Protein AF-A0A2H9N8C0-F1 (afdb_monomer)

Nearest PDB structures (foldseek):
  5gua-assembly1_A  TM=9.449E-01  e=6.757E-05  Pyrococcus horikoshii OT3
  5gu9-assembly1_A  TM=9.667E-01  e=1.792E-04  Pyrococcus horikoshii OT3
  2d5d-assembly1_A  TM=9.492E-01  e=1.792E-04  Pyrococcus horikoshii OT3
  8hwl-assembly1_E  TM=7.646E-01  e=1.692E-04  Homo sapiens
  4hnv-assembly1_B  TM=7.171E-01  e=1.199E-04  Staphylococcus aureus

Mean predicted aligned error: 7.36 Å

Sequence (213 aa):
MVREVDKAEIRRWRKRGFYSESALVKLLTKNGYNAVRVPVSNPSLNPLPDVIARKDLHVYAFEVKNARYYAYFPKQQIEKLFRFLHEFIPMEKQYKHAVLGAHLGKRWVFKEISWKDWEKKVVMPKLSKMGNISKWYKKEGDVVKKGEPLLEVTSENVPCNLKAPVSGVLKKILVEESGDTLANTVLALISKVPEKIRILKRDRGDFDLKKGS

Secondary structure (DSSP, 8-state):
------HHHHHHHHHHHHHHHHHHHHHHHHTT-EEEE---SS--SS---SEEEEETTEEEEEEEEEESSEEEEEHHHHHHHHHHHHHT--S-GGGEEEEEEEEETTEEEEEEE-HHHH-EEEEPPP-SS-EEEEEESS-TT-EE-TTSEEEEEEETTEEEEEEPSSSEEEEEESS-TT-EE-TT-EEEEEE---SEEEEETT---S--TTT--

Radius of gyration: 20.88 Å; Cα contacts (8 Å, |Δi|>4): 426; chains: 1; bounding box: 49×51×56 Å

Solvent-accessible surface area (backbone atoms only — not comparable to full-atom values): 11786 Å² total; per-residue (Å²): 137,81,79,83,75,54,68,67,57,53,50,53,51,52,54,48,45,55,48,48,49,55,51,46,33,54,52,38,40,75,47,67,27,59,48,44,70,49,87,72,93,61,96,57,95,65,44,67,39,46,30,43,34,34,44,92,83,34,38,37,28,25,45,73,44,68,34,69,52,52,42,79,44,47,37,70,63,54,47,24,23,52,47,28,52,63,76,74,41,99,66,63,70,92,37,51,43,35,32,40,37,34,39,31,70,92,44,78,35,30,41,62,57,54,67,68,43,56,50,34,76,40,56,38,62,90,55,98,56,62,33,29,28,73,38,69,74,61,53,70,72,36,80,42,49,54,69,40,75,38,32,33,35,32,39,95,89,43,76,44,73,45,49,28,92,52,48,31,28,33,64,40,75,71,56,57,68,77,34,77,42,51,54,68,38,68,39,31,30,30,20,52,65,56,73,52,49,75,47,51,50,90,53,85,48,81,50,47,70,81,77,49,132

Structure (mmCIF, N/CA/C/O backbone):
data_AF-A0A2H9N8C0-F1
#
_entry.id   AF-A0A2H9N8C0-F1
#
loop_
_atom_site.group_PDB
_atom_site.id
_atom_site.type_symbol
_atom_site.label_atom_id
_atom_site.label_alt_id
_atom_site.label_comp_id
_atom_site.label_asym_id
_atom_site.label_entity_id
_atom_site.label_seq_id
_atom_site.pdbx_PDB_ins_code
_atom_site.Cartn_x
_atom_site.Cartn_y
_atom_site.Cartn_z
_atom_site.occupancy
_atom_site.B_iso_or_equiv
_atom_site.auth_seq_id
_atom_site.auth_comp_id
_atom_site.auth_asym_id
_atom_site.auth_atom_id
_atom_site.pdbx_PDB_model_num
ATOM 1 N N . MET A 1 1 ? -15.954 -32.242 2.722 1.00 36.75 1 MET A N 1
ATOM 2 C CA . MET A 1 1 ? -16.681 -32.033 3.994 1.00 36.75 1 MET A CA 1
ATOM 3 C C . MET A 1 1 ? -16.496 -30.576 4.416 1.00 36.75 1 MET A C 1
ATOM 5 O O . MET A 1 1 ? -15.493 -30.236 5.032 1.00 36.75 1 MET A O 1
ATOM 9 N N . VAL A 1 2 ? -17.377 -29.683 3.957 1.00 37.97 2 VAL A N 1
ATOM 10 C CA . VAL A 1 2 ? -17.318 -28.244 4.274 1.00 37.97 2 VAL A CA 1
ATOM 11 C C . VAL A 1 2 ? -18.009 -28.053 5.622 1.00 37.97 2 VAL A C 1
ATOM 13 O O . VAL A 1 2 ? -19.144 -28.487 5.782 1.00 37.97 2 VAL A O 1
ATOM 16 N N . ARG A 1 3 ? -17.316 -27.475 6.610 1.00 50.12 3 ARG A N 1
ATOM 17 C CA . ARG A 1 3 ? -17.899 -27.195 7.931 1.00 50.12 3 ARG A CA 1
ATOM 18 C C . ARG A 1 3 ? -19.006 -26.153 7.763 1.00 50.12 3 ARG A C 1
ATOM 20 O O . ARG A 1 3 ? -18.718 -25.044 7.315 1.00 50.12 3 ARG A O 1
ATOM 27 N N . GLU A 1 4 ? -20.241 -26.501 8.118 1.00 54.50 4 GLU A N 1
ATOM 28 C CA . GLU A 1 4 ? -21.317 -25.525 8.301 1.00 54.50 4 GLU A CA 1
ATOM 29 C C . GLU A 1 4 ? -20.875 -24.518 9.364 1.00 54.50 4 GLU A C 1
ATOM 31 O O . GLU A 1 4 ? -20.710 -24.844 10.538 1.00 54.50 4 GLU A O 1
ATOM 36 N N . VAL A 1 5 ? -20.602 -23.289 8.934 1.00 60.12 5 VAL A N 1
ATOM 37 C CA . VAL A 1 5 ? -20.239 -22.203 9.842 1.00 60.12 5 VAL A CA 1
ATOM 38 C C . VAL A 1 5 ? -21.521 -21.726 10.527 1.00 60.12 5 VAL A C 1
ATOM 40 O O . VAL A 1 5 ? -22.442 -21.252 9.859 1.00 60.12 5 VAL A O 1
ATOM 43 N N . ASP A 1 6 ? -21.580 -21.844 11.855 1.00 78.06 6 ASP A N 1
ATOM 44 C CA . ASP A 1 6 ? -22.734 -21.463 12.675 1.00 78.06 6 ASP A CA 1
ATOM 45 C C . ASP A 1 6 ? -23.137 -19.994 12.416 1.00 78.06 6 ASP A C 1
ATOM 47 O O . ASP A 1 6 ? -22.371 -19.047 12.630 1.00 78.06 6 ASP A O 1
ATOM 51 N N . LYS A 1 7 ? -24.383 -19.782 11.970 1.00 71.69 7 LYS A N 1
ATOM 52 C CA . LYS A 1 7 ? -24.958 -18.450 11.708 1.00 71.69 7 LYS A CA 1
ATOM 53 C C . LYS A 1 7 ? -24.876 -17.533 12.939 1.00 71.69 7 LYS A C 1
ATOM 55 O O . LYS A 1 7 ? -24.733 -16.315 12.781 1.00 71.69 7 LYS A O 1
ATOM 60 N N . ALA A 1 8 ? -24.941 -18.073 14.159 1.00 69.38 8 ALA A N 1
ATOM 61 C CA . ALA A 1 8 ? -24.772 -17.308 15.393 1.00 69.38 8 ALA A CA 1
ATOM 62 C C . ALA A 1 8 ? -23.316 -16.865 15.601 1.00 69.38 8 ALA A C 1
ATOM 64 O O . ALA A 1 8 ? -23.070 -15.727 16.017 1.00 69.38 8 ALA A O 1
ATOM 65 N N . GLU A 1 9 ? -22.347 -17.712 15.256 1.00 67.50 9 GLU A N 1
ATOM 66 C CA . GLU A 1 9 ? -20.925 -17.371 15.273 1.00 67.50 9 GLU A CA 1
ATOM 67 C C . GLU A 1 9 ? -20.607 -16.248 14.275 1.00 67.50 9 GLU A C 1
ATOM 69 O O . GLU A 1 9 ? -19.960 -15.262 14.643 1.00 67.50 9 GLU A O 1
ATOM 74 N N . ILE A 1 10 ? -21.164 -16.319 13.060 1.00 62.06 10 ILE A N 1
ATOM 75 C CA . ILE A 1 10 ? -21.045 -15.266 12.037 1.00 62.06 10 ILE A CA 1
ATOM 76 C C . ILE A 1 10 ? -21.625 -13.941 12.549 1.00 62.06 10 ILE A C 1
ATOM 78 O O . ILE A 1 10 ? -20.987 -12.893 12.416 1.00 62.06 10 ILE A O 1
ATOM 82 N N . ARG A 1 11 ?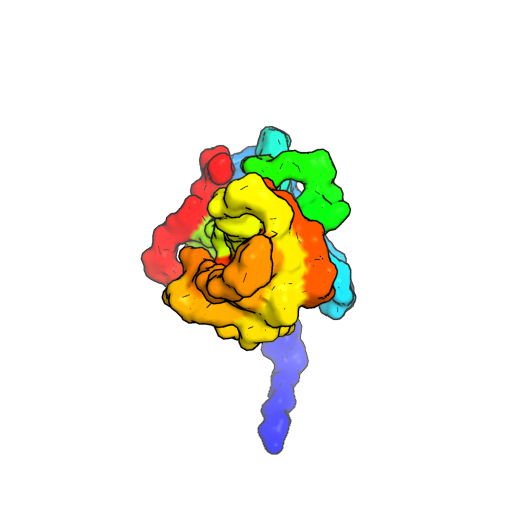 -22.807 -13.959 13.182 1.00 64.88 11 ARG A N 1
ATOM 83 C CA . ARG A 1 11 ? -23.426 -12.755 13.772 1.00 64.88 11 ARG A CA 1
ATOM 84 C C . ARG A 1 11 ? -22.566 -12.151 14.882 1.00 64.88 11 ARG A C 1
ATOM 86 O O . ARG A 1 11 ? -22.346 -10.939 14.886 1.00 64.88 11 ARG A O 1
ATOM 93 N N . ARG A 1 12 ? -22.032 -12.969 15.798 1.00 67.38 12 ARG A N 1
ATOM 94 C CA . ARG A 1 12 ? -21.114 -12.500 16.855 1.00 67.38 12 ARG A CA 1
ATOM 95 C C . ARG A 1 12 ? -19.833 -11.921 16.259 1.00 67.38 12 ARG A C 1
ATOM 97 O O . ARG A 1 12 ? -19.359 -10.890 16.730 1.00 67.38 12 ARG A O 1
ATOM 104 N N . TRP A 1 13 ? -19.278 -12.552 15.227 1.00 58.75 13 TRP A N 1
ATOM 105 C CA . TRP A 1 13 ? -18.082 -12.072 14.538 1.00 58.75 13 TRP A CA 1
ATOM 106 C C . TRP A 1 13 ? -18.315 -10.718 13.852 1.00 58.75 13 TRP A C 1
ATOM 108 O O . TRP A 1 13 ? -17.552 -9.786 14.105 1.00 58.75 13 TRP A O 1
ATOM 118 N N . ARG A 1 14 ? -19.419 -10.559 13.109 1.00 60.94 14 ARG A N 1
ATOM 119 C CA . ARG A 1 14 ? -19.816 -9.27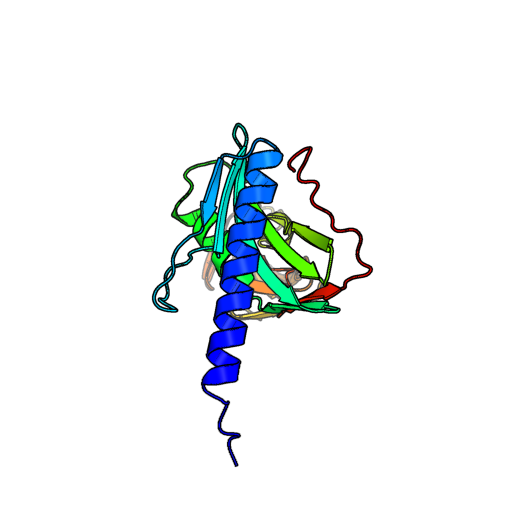8 12.494 1.00 60.94 14 ARG A CA 1
ATOM 120 C C . ARG A 1 14 ? -20.032 -8.178 13.537 1.00 60.94 14 ARG A C 1
ATOM 122 O O . ARG A 1 14 ? -19.527 -7.072 13.367 1.00 60.94 14 ARG A O 1
ATOM 129 N N . LYS A 1 15 ? -20.692 -8.493 14.659 1.00 66.12 15 LYS A N 1
ATOM 130 C CA . LYS A 1 15 ? -20.892 -7.551 15.775 1.00 66.12 15 LYS A CA 1
ATOM 131 C C . LYS A 1 15 ? -19.563 -7.091 16.389 1.00 66.12 15 LYS A C 1
ATOM 133 O O . LYS A 1 15 ? -19.425 -5.921 16.735 1.00 66.12 15 LYS A O 1
ATOM 138 N N . ARG A 1 16 ? -18.571 -7.985 16.500 1.00 64.19 16 ARG A N 1
ATOM 139 C CA . ARG A 1 16 ? -17.220 -7.649 16.991 1.00 64.19 16 ARG A CA 1
ATOM 140 C C . ARG A 1 16 ? -16.429 -6.773 16.016 1.00 64.19 16 ARG A C 1
ATOM 142 O O . ARG A 1 16 ? -15.755 -5.857 16.475 1.00 64.19 16 ARG A O 1
ATOM 149 N N . GLY A 1 17 ? -16.509 -7.040 14.710 1.00 62.81 17 GLY A N 1
ATOM 150 C CA . GLY A 1 17 ? -15.882 -6.203 13.676 1.00 62.81 17 GLY A CA 1
ATOM 151 C C . GLY A 1 17 ? -16.433 -4.778 13.699 1.00 62.81 17 GLY A C 1
ATOM 152 O O . GLY A 1 17 ? -15.682 -3.832 13.929 1.00 62.81 17 GLY A O 1
ATOM 153 N N . PHE A 1 18 ? -17.763 -4.660 13.641 1.00 69.94 18 PHE A N 1
ATOM 154 C CA . PHE A 1 18 ? -18.480 -3.389 13.754 1.00 69.94 18 PHE A CA 1
ATOM 155 C C . PHE A 1 18 ? -18.106 -2.615 15.029 1.00 69.94 18 PHE A C 1
ATOM 157 O O . PHE A 1 18 ? -17.834 -1.418 14.982 1.00 69.94 18 PHE A O 1
ATOM 164 N N . TYR A 1 19 ? -18.019 -3.306 16.172 1.00 80.75 19 TYR A N 1
ATOM 165 C CA . TYR A 1 19 ? -17.586 -2.690 17.426 1.00 80.75 19 TYR A CA 1
ATOM 166 C C . TYR A 1 19 ? -16.171 -2.104 17.333 1.00 80.75 19 TYR A C 1
ATOM 168 O O . TYR A 1 19 ? -15.937 -1.002 17.821 1.00 80.75 19 TYR A O 1
ATOM 176 N N . SER A 1 20 ? -15.227 -2.815 16.710 1.00 86.06 20 SER A N 1
ATOM 177 C CA . SER A 1 20 ? -13.849 -2.337 16.571 1.00 86.06 20 SER A CA 1
ATOM 178 C C . SER A 1 20 ? -13.724 -1.131 15.648 1.00 86.06 20 SER A C 1
ATOM 180 O O . SER A 1 20 ? -12.977 -0.214 15.979 1.00 86.06 20 SER A O 1
ATOM 182 N N . GLU A 1 21 ? -14.471 -1.091 14.548 1.00 91.44 21 GLU A N 1
ATOM 183 C CA . GLU A 1 21 ? -14.531 0.079 13.665 1.00 91.44 21 GLU A CA 1
ATOM 184 C C . GLU A 1 21 ? -15.082 1.305 14.410 1.00 91.44 21 GLU A C 1
ATOM 186 O O . GLU A 1 21 ? -14.451 2.361 14.435 1.00 91.44 21 GLU A O 1
ATOM 191 N N . SER A 1 22 ? -16.220 1.162 15.101 1.00 92.44 22 SER A N 1
ATOM 192 C CA . SER A 1 22 ? -16.794 2.251 15.903 1.00 92.44 22 SER A CA 1
ATOM 193 C C . SER A 1 22 ? 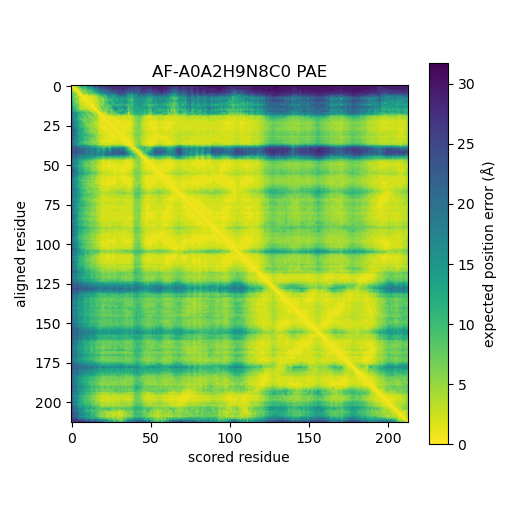-15.887 2.679 17.061 1.00 92.44 22 SER A C 1
ATOM 195 O O . SER A 1 22 ? -15.803 3.866 17.376 1.00 92.44 22 SER A O 1
ATOM 197 N N . ALA A 1 23 ? -15.199 1.733 17.705 1.00 93.25 23 ALA A N 1
ATOM 198 C CA . ALA A 1 23 ? -14.238 2.029 18.762 1.00 93.25 23 ALA A CA 1
ATOM 199 C C . ALA A 1 23 ? -13.032 2.810 18.225 1.00 93.25 23 ALA A C 1
ATOM 201 O O . ALA A 1 23 ? -12.567 3.729 18.899 1.00 93.25 23 ALA A O 1
ATOM 202 N N . LEU A 1 24 ? -12.557 2.486 17.017 1.00 95.56 24 LEU A N 1
ATOM 203 C CA . LEU A 1 24 ? -11.489 3.237 16.366 1.00 95.56 24 LEU A CA 1
ATOM 204 C C . LEU A 1 24 ? -11.928 4.665 16.040 1.00 95.56 24 LEU A C 1
ATOM 206 O O . LEU A 1 24 ? -11.193 5.590 16.361 1.00 95.56 24 LEU A O 1
ATOM 210 N N . VAL A 1 25 ? -13.123 4.857 15.472 1.00 96.62 25 VAL A N 1
ATOM 211 C CA . VAL A 1 25 ? -13.661 6.202 15.195 1.00 96.62 25 VAL A CA 1
ATOM 212 C C . VAL A 1 25 ? -13.675 7.048 16.468 1.00 96.62 25 VAL A C 1
ATOM 214 O O . VAL A 1 25 ? -13.096 8.127 16.486 1.00 96.62 25 VAL A O 1
ATOM 217 N N . LYS A 1 26 ? -14.224 6.525 17.574 1.00 95.50 26 LYS A N 1
ATOM 218 C CA . LYS A 1 26 ? -14.222 7.227 18.872 1.00 95.50 26 LYS A CA 1
ATOM 219 C C . LYS A 1 26 ? -12.809 7.548 19.364 1.00 95.50 26 LYS A C 1
ATOM 221 O O . LYS A 1 26 ? -12.571 8.633 19.891 1.00 95.50 26 LYS A O 1
ATOM 226 N N . LEU A 1 27 ? -11.878 6.604 19.213 1.00 95.12 27 LEU A N 1
ATOM 227 C CA . LEU A 1 27 ? -10.484 6.790 19.607 1.00 95.12 27 LEU A CA 1
ATOM 228 C C . LEU A 1 27 ? -9.808 7.889 18.776 1.00 95.12 27 LEU A C 1
ATOM 230 O O . LEU A 1 27 ? -9.121 8.732 19.344 1.00 95.12 27 LEU A O 1
ATOM 234 N N . LEU A 1 28 ? -10.021 7.907 17.463 1.00 96.94 28 LEU A N 1
ATOM 235 C CA . LEU A 1 28 ? -9.517 8.934 16.552 1.00 96.94 28 LEU A CA 1
ATOM 236 C C . LEU A 1 28 ? -10.112 10.306 16.890 1.00 96.94 28 LEU A C 1
ATOM 238 O O . LEU A 1 28 ? -9.359 11.253 17.100 1.00 96.94 28 LEU A O 1
ATOM 242 N N . THR A 1 29 ? -11.431 10.409 17.068 1.00 96.75 29 THR A N 1
ATOM 243 C CA . THR A 1 29 ? -12.093 11.664 17.464 1.00 96.75 29 THR A CA 1
ATOM 244 C C . THR A 1 29 ? -11.542 12.214 18.776 1.00 96.75 29 THR A C 1
ATOM 246 O O . THR A 1 29 ? -11.218 13.395 18.861 1.00 96.75 29 THR A O 1
ATOM 249 N N . LYS A 1 30 ? -11.319 11.354 19.780 1.00 95.94 30 LYS A N 1
ATOM 250 C CA . LYS A 1 30 ? -10.689 11.755 21.049 1.00 95.94 30 LYS A CA 1
ATOM 251 C C . LYS A 1 30 ? -9.266 12.312 20.871 1.00 95.94 30 LYS A C 1
ATOM 253 O O . LYS A 1 30 ? -8.814 13.080 21.711 1.00 95.94 30 LYS A O 1
ATOM 258 N N . ASN A 1 31 ? -8.560 11.928 19.807 1.00 95.88 31 ASN A N 1
ATOM 259 C CA . ASN A 1 31 ? -7.209 12.401 19.483 1.00 95.88 31 ASN A CA 1
ATOM 260 C C . ASN A 1 31 ? -7.198 13.514 18.409 1.00 95.88 31 ASN A C 1
ATOM 262 O O . ASN A 1 31 ? -6.156 13.767 17.797 1.00 95.88 31 ASN A O 1
ATOM 266 N N . GLY A 1 32 ? -8.340 14.175 18.182 1.00 95.44 32 GLY A N 1
ATOM 267 C CA . GLY A 1 32 ? -8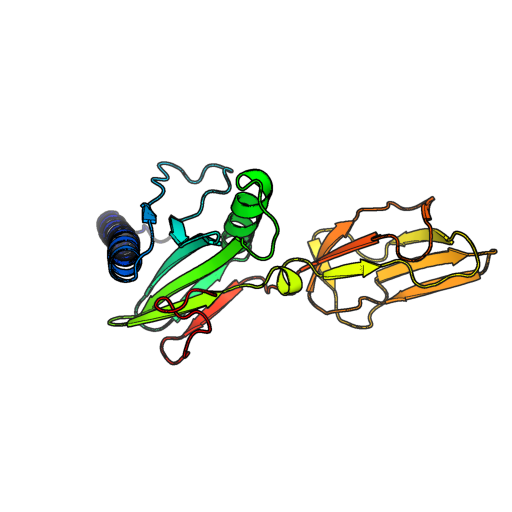.453 15.361 17.326 1.00 95.44 32 GLY A CA 1
ATOM 268 C C . GLY A 1 32 ? -8.653 15.080 15.835 1.00 95.44 32 GLY A C 1
ATOM 269 O O . GLY A 1 32 ? -8.462 15.978 15.024 1.00 95.44 32 GLY A O 1
ATOM 270 N N . TYR A 1 33 ? -9.019 13.856 15.451 1.00 97.94 33 TYR A N 1
ATOM 271 C CA . TYR A 1 33 ? -9.325 13.526 14.057 1.00 97.94 33 TYR A CA 1
ATOM 272 C C . TYR A 1 33 ? -10.817 13.710 13.781 1.00 97.94 33 TYR A C 1
ATOM 274 O O . TYR A 1 33 ? -11.662 13.304 14.581 1.00 97.94 33 TYR A O 1
ATOM 282 N N . ASN A 1 34 ? -11.155 14.198 12.592 1.00 97.62 34 ASN A N 1
ATOM 283 C CA . ASN A 1 34 ? -12.484 13.997 12.030 1.00 97.62 34 ASN A CA 1
ATOM 284 C C . ASN A 1 34 ? -12.521 12.605 11.386 1.00 97.62 34 ASN A C 1
ATOM 286 O O . ASN A 1 34 ? -11.838 12.379 10.389 1.00 97.62 34 ASN A O 1
ATOM 290 N N . ALA A 1 35 ? -13.245 11.659 11.983 1.00 97.12 35 ALA A N 1
ATOM 291 C CA . ALA A 1 35 ? -13.224 10.255 11.583 1.00 97.12 35 ALA A CA 1
ATOM 292 C C . ALA A 1 35 ? -14.633 9.711 11.354 1.00 97.12 35 ALA A C 1
ATOM 294 O O . ALA A 1 35 ? -15.552 9.971 12.129 1.00 97.12 35 ALA A O 1
ATOM 295 N N . VAL A 1 36 ? -14.778 8.898 10.312 1.00 96.25 36 VAL A N 1
ATOM 296 C CA . VAL A 1 36 ? -16.034 8.253 9.935 1.00 96.25 36 VAL A CA 1
ATOM 297 C C . VAL A 1 36 ? -15.794 6.794 9.580 1.00 96.25 36 VAL A C 1
ATOM 299 O O . VAL A 1 36 ? -14.781 6.424 8.985 1.00 96.25 36 VAL A O 1
ATOM 302 N N . ARG A 1 37 ? -16.753 5.946 9.942 1.00 94.19 37 ARG A N 1
ATOM 303 C CA . ARG A 1 37 ? -16.792 4.559 9.480 1.00 94.19 37 ARG A CA 1
ATOM 304 C C . ARG A 1 37 ? -17.377 4.530 8.078 1.00 94.19 37 ARG A C 1
ATOM 306 O O . ARG A 1 37 ? -18.363 5.220 7.829 1.00 94.19 37 ARG A O 1
ATOM 313 N N . VAL A 1 38 ? -16.836 3.695 7.203 1.00 90.50 38 VAL A N 1
ATOM 314 C CA . VAL A 1 38 ? -17.405 3.484 5.874 1.00 90.50 38 VAL A CA 1
ATOM 315 C C . VAL A 1 38 ? -18.338 2.271 5.931 1.00 90.50 38 VAL A C 1
ATOM 317 O O . VAL A 1 38 ? -17.889 1.147 6.161 1.00 90.50 38 VAL A O 1
ATOM 320 N N . PRO A 1 39 ? -19.660 2.456 5.786 1.00 75.88 39 PRO A N 1
ATOM 321 C CA . PRO A 1 39 ? -20.595 1.344 5.796 1.00 75.88 39 PRO A CA 1
ATOM 322 C C . PRO A 1 39 ? -20.522 0.600 4.458 1.00 75.88 39 PRO A C 1
ATOM 324 O O . PRO A 1 39 ? -21.101 1.032 3.468 1.00 75.88 39 PRO A O 1
ATOM 327 N N . VAL A 1 40 ? -19.844 -0.544 4.421 1.00 64.06 40 VAL A N 1
ATOM 328 C CA . VAL A 1 40 ? -19.927 -1.461 3.274 1.00 64.06 40 VAL A CA 1
ATOM 329 C C . VAL A 1 40 ? -21.073 -2.458 3.483 1.00 64.06 40 VAL A C 1
ATOM 331 O O . VAL A 1 40 ? -21.070 -3.233 4.438 1.00 64.06 40 VAL A O 1
ATOM 334 N N . SER A 1 41 ? -22.082 -2.433 2.605 1.00 45.62 41 SER A N 1
ATOM 335 C CA . SER A 1 41 ? -23.197 -3.400 2.585 1.00 45.62 41 SER A CA 1
ATOM 336 C C . SER A 1 41 ? -22.902 -4.651 1.744 1.00 45.62 41 SER A C 1
ATOM 338 O O . SER A 1 41 ? -23.636 -5.631 1.833 1.00 45.62 41 SER A O 1
ATOM 340 N N . ASN A 1 42 ? -21.815 -4.653 0.967 1.00 48.25 42 ASN A N 1
ATOM 341 C CA . ASN A 1 42 ? -21.394 -5.756 0.103 1.00 48.25 42 ASN A CA 1
ATOM 342 C C . ASN A 1 42 ? -19.861 -5.691 -0.087 1.00 48.25 42 ASN A C 1
ATOM 344 O O . ASN A 1 42 ? -19.324 -4.578 -0.081 1.00 48.25 42 ASN A O 1
ATOM 348 N N . PRO A 1 43 ? -19.129 -6.803 -0.305 1.00 50.59 43 PRO A N 1
ATOM 349 C CA . PRO A 1 43 ? -17.752 -6.756 -0.783 1.00 50.59 43 PRO A CA 1
ATOM 350 C C . PRO A 1 43 ? -17.772 -6.391 -2.275 1.00 50.59 43 PRO A C 1
ATOM 352 O O . PRO A 1 43 ? -17.432 -7.187 -3.142 1.00 50.59 43 PRO A O 1
ATOM 355 N N . SER A 1 44 ? -18.273 -5.199 -2.595 1.00 51.81 44 SER A N 1
ATOM 356 C CA . SER A 1 44 ? -18.158 -4.640 -3.936 1.00 51.81 44 SER A CA 1
ATOM 357 C C . SER A 1 44 ? -16.683 -4.386 -4.245 1.00 51.81 44 SER A C 1
ATOM 359 O O . SER A 1 44 ? -15.915 -4.071 -3.339 1.00 51.81 44 SER A O 1
ATOM 361 N N . LEU A 1 45 ? -16.325 -4.429 -5.528 1.00 58.47 45 LEU A N 1
ATOM 362 C CA . LEU A 1 45 ? -15.007 -4.086 -6.089 1.00 58.47 45 LEU A CA 1
ATOM 363 C C . LEU A 1 45 ? -14.514 -2.660 -5.751 1.00 58.47 45 LEU A C 1
ATOM 365 O O . LEU A 1 45 ? -13.412 -2.280 -6.147 1.00 58.47 45 LEU A O 1
ATOM 369 N N . ASN A 1 46 ? -15.327 -1.870 -5.046 1.00 70.50 46 ASN A N 1
ATOM 370 C CA . ASN A 1 46 ? -15.025 -0.500 -4.671 1.00 70.50 46 ASN A CA 1
ATOM 371 C C . ASN A 1 46 ? -13.880 -0.465 -3.650 1.00 70.50 46 ASN A C 1
ATOM 373 O O . ASN A 1 46 ? -13.950 -1.147 -2.619 1.00 70.50 46 ASN A O 1
ATOM 377 N N . PRO A 1 47 ? -12.837 0.344 -3.893 1.00 83.12 47 PRO A N 1
ATOM 378 C CA . PRO A 1 47 ? -11.691 0.431 -3.010 1.00 83.12 47 PRO A CA 1
ATOM 379 C C . PRO A 1 47 ? -12.046 1.292 -1.792 1.00 83.12 47 PRO A C 1
ATOM 381 O O . PRO A 1 47 ? -11.629 2.436 -1.698 1.00 83.12 47 PRO A O 1
ATOM 384 N N . LEU A 1 48 ? -12.875 0.785 -0.879 1.00 90.75 48 LEU A N 1
ATOM 385 C CA . LEU A 1 48 ? -13.324 1.533 0.297 1.00 90.75 48 LEU A CA 1
ATOM 386 C C . LEU A 1 48 ? -12.658 1.012 1.581 1.00 90.75 48 LEU A C 1
ATOM 388 O O . LEU A 1 48 ? -12.778 -0.180 1.882 1.00 90.75 48 LEU A O 1
ATOM 392 N N . PRO A 1 49 ? -11.959 1.863 2.356 1.00 94.38 49 PRO A N 1
ATOM 393 C CA . PRO A 1 49 ? -11.408 1.480 3.658 1.00 94.38 49 PRO A CA 1
ATOM 394 C C . PRO A 1 49 ? -12.526 1.229 4.679 1.00 94.38 49 P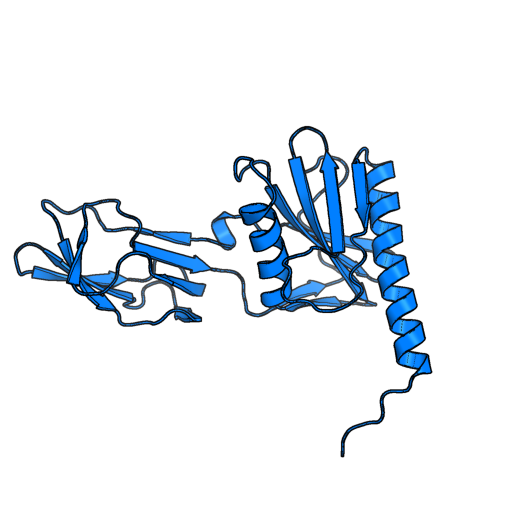RO A C 1
ATOM 396 O O . PRO A 1 49 ? -13.674 1.576 4.431 1.00 94.38 49 PRO A O 1
ATOM 399 N N . ASP A 1 50 ? -12.199 0.662 5.839 1.00 93.75 50 ASP A N 1
ATOM 400 C CA . ASP A 1 50 ? -13.182 0.433 6.910 1.00 93.75 50 ASP A CA 1
ATOM 401 C C . ASP A 1 50 ? -13.491 1.737 7.669 1.00 93.75 50 ASP A C 1
ATOM 403 O O . ASP A 1 50 ? -14.630 2.017 8.054 1.00 93.75 50 ASP A O 1
ATOM 407 N N . VAL A 1 51 ? -12.459 2.559 7.880 1.00 96.06 51 VAL A N 1
ATOM 408 C CA . VAL A 1 51 ? -12.548 3.874 8.527 1.00 96.06 51 VAL A CA 1
ATOM 409 C C . VAL A 1 51 ? -11.731 4.880 7.721 1.00 96.06 51 VAL A C 1
ATOM 411 O O . VAL A 1 51 ? -10.614 4.590 7.294 1.00 96.06 51 VAL A O 1
ATOM 414 N N . ILE A 1 52 ? -12.280 6.077 7.538 1.00 97.44 52 ILE A N 1
ATOM 415 C CA . ILE A 1 52 ? -11.573 7.233 6.983 1.00 97.44 52 ILE A CA 1
ATOM 416 C C . ILE A 1 52 ? -11.410 8.242 8.108 1.00 97.44 52 ILE A C 1
ATOM 418 O O . ILE A 1 52 ? -12.336 8.458 8.892 1.00 97.44 52 ILE A O 1
ATOM 422 N N . ALA A 1 53 ? -10.248 8.877 8.187 1.00 97.69 53 ALA A N 1
ATOM 423 C CA . ALA A 1 53 ? -10.043 9.989 9.095 1.00 97.69 53 ALA A CA 1
ATOM 424 C C . ALA A 1 53 ? -9.249 11.112 8.445 1.00 97.69 53 ALA A C 1
ATOM 426 O O . ALA A 1 53 ? -8.462 10.890 7.528 1.00 97.69 53 ALA A O 1
ATOM 427 N N . ARG A 1 54 ? -9.432 12.320 8.961 1.00 97.25 54 ARG A N 1
ATOM 428 C CA . ARG A 1 54 ? -8.651 13.494 8.608 1.00 97.25 54 ARG A CA 1
ATOM 429 C C . ARG A 1 54 ? -8.166 14.182 9.873 1.00 97.25 54 ARG A C 1
ATOM 431 O O . ARG A 1 54 ? -8.926 14.321 10.831 1.00 97.25 54 ARG A O 1
ATOM 438 N N . LYS A 1 55 ? -6.921 14.638 9.848 1.00 96.06 55 LYS A N 1
ATOM 439 C CA . LYS A 1 55 ? -6.351 15.540 10.847 1.00 96.06 55 LYS A CA 1
ATOM 440 C C . LYS A 1 55 ? -5.468 16.534 10.115 1.00 96.06 55 LYS A C 1
ATOM 442 O O . LYS A 1 55 ? -4.588 16.126 9.361 1.00 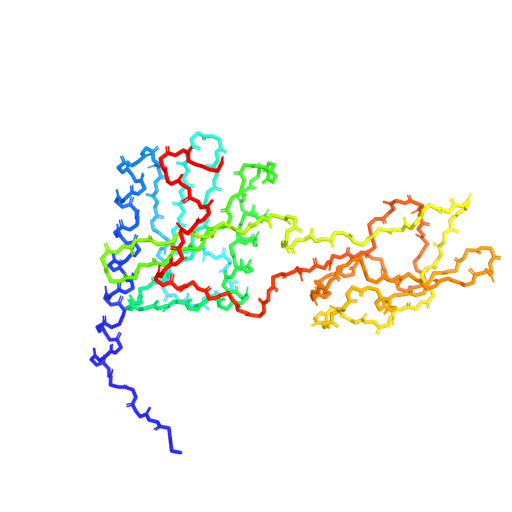96.06 55 LYS A O 1
ATOM 447 N N . ASP A 1 56 ? -5.769 17.816 10.272 1.00 93.88 56 ASP A N 1
ATOM 448 C CA . ASP A 1 56 ? -5.130 18.897 9.523 1.00 93.88 56 ASP A CA 1
ATOM 449 C C . ASP A 1 56 ? -5.211 18.661 7.996 1.00 93.88 56 ASP A C 1
ATOM 451 O O . ASP A 1 56 ? -6.303 18.497 7.427 1.00 93.88 56 ASP A O 1
ATOM 455 N N . LEU A 1 57 ? -4.062 18.621 7.318 1.00 95.06 57 LEU A N 1
ATOM 456 C CA . LEU A 1 57 ? -3.952 18.317 5.889 1.00 95.06 57 LEU A CA 1
ATOM 457 C C . LEU A 1 57 ? -3.917 16.811 5.590 1.00 95.06 57 LEU A C 1
ATOM 459 O O . LEU A 1 57 ? -4.035 16.420 4.436 1.00 95.06 57 LEU A O 1
ATOM 463 N N . HIS A 1 58 ? -3.772 15.959 6.601 1.00 96.88 58 HIS A N 1
ATOM 464 C CA . HIS A 1 58 ? -3.529 14.535 6.410 1.00 96.88 58 HIS A CA 1
ATOM 465 C C . HIS A 1 58 ? -4.835 13.740 6.337 1.00 96.88 58 HIS A C 1
ATOM 467 O O . HIS A 1 58 ? -5.730 13.902 7.173 1.00 96.88 58 HIS A O 1
ATOM 473 N N . VAL A 1 59 ? -4.917 12.836 5.360 1.00 97.81 59 VAL A N 1
ATOM 474 C CA . VAL A 1 59 ? -6.026 11.899 5.151 1.00 9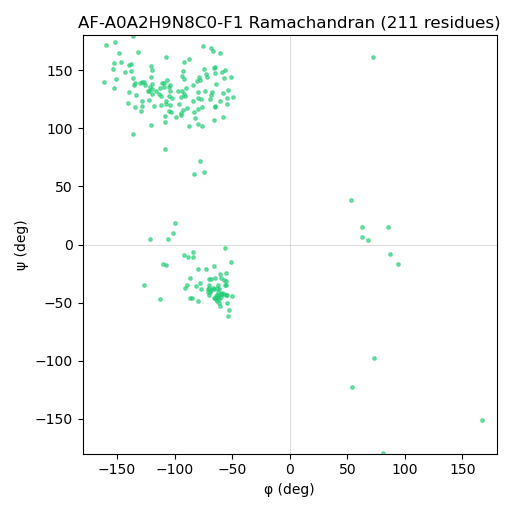7.81 59 VAL A CA 1
ATOM 475 C C . VAL A 1 59 ? -5.545 10.472 5.382 1.00 97.81 59 VAL A C 1
ATOM 477 O O . VAL A 1 59 ? -4.555 10.020 4.807 1.00 97.81 59 VAL A O 1
ATOM 480 N N . TYR A 1 60 ? -6.295 9.746 6.198 1.00 97.88 60 TYR A N 1
ATOM 481 C CA . TYR A 1 60 ? -5.975 8.407 6.659 1.00 97.88 60 TYR A CA 1
ATOM 482 C C . TYR A 1 60 ? -7.058 7.429 6.211 1.00 97.88 60 TYR A C 1
ATOM 484 O O . TYR A 1 60 ? -8.248 7.647 6.452 1.00 97.88 60 TYR A O 1
ATOM 492 N N . ALA A 1 61 ? -6.639 6.332 5.594 1.00 97.50 61 ALA A N 1
ATOM 493 C CA . ALA A 1 61 ? -7.483 5.206 5.233 1.00 97.50 61 ALA A CA 1
ATOM 494 C C . ALA A 1 61 ? -7.090 4.007 6.097 1.00 97.50 61 ALA A C 1
ATOM 496 O O . ALA A 1 61 ? -5.943 3.557 6.052 1.00 97.50 61 ALA A O 1
ATOM 497 N N . PHE A 1 62 ? -8.037 3.495 6.882 1.00 97.00 62 PHE A N 1
ATOM 498 C CA . PHE A 1 62 ? -7.797 2.408 7.822 1.00 97.00 62 PHE A CA 1
ATOM 499 C C . PHE A 1 62 ? -8.451 1.101 7.378 1.00 97.00 62 PHE A C 1
ATOM 501 O O . PHE A 1 62 ? -9.634 1.071 7.042 1.00 97.00 62 PHE A O 1
ATOM 508 N N . GLU A 1 63 ? -7.704 0.006 7.487 1.00 96.12 63 GLU A N 1
ATOM 509 C CA . GLU A 1 63 ? -8.258 -1.351 7.551 1.00 96.12 63 GLU A CA 1
ATOM 510 C C . GLU A 1 63 ? -8.188 -1.836 9.001 1.00 96.12 63 GLU A C 1
ATOM 512 O O . GLU A 1 63 ? -7.141 -1.732 9.648 1.00 96.12 63 GLU A O 1
ATOM 517 N N . VAL A 1 64 ? -9.282 -2.387 9.525 1.00 94.44 64 VAL A N 1
ATOM 518 C CA . VAL A 1 64 ? -9.421 -2.717 10.944 1.00 94.44 64 VAL A CA 1
ATOM 519 C C . VAL A 1 64 ? -9.651 -4.213 11.144 1.00 94.44 64 VAL A C 1
ATOM 521 O O . VAL A 1 64 ? -10.421 -4.870 10.441 1.00 94.44 64 VAL A O 1
ATOM 524 N N . LYS A 1 65 ? -8.985 -4.787 12.150 1.00 93.50 65 LYS A N 1
ATOM 525 C CA . LYS A 1 65 ? -9.216 -6.172 12.585 1.00 93.50 65 LYS A CA 1
ATOM 526 C C . LYS A 1 65 ? -9.304 -6.267 14.101 1.00 93.50 65 LYS A C 1
ATOM 528 O O . LYS A 1 65 ? -8.512 -5.674 14.829 1.00 93.50 65 LYS A O 1
ATOM 533 N N . ASN A 1 66 ? -10.248 -7.076 14.576 1.00 92.56 66 ASN A N 1
ATOM 534 C CA . ASN A 1 66 ? -10.352 -7.474 15.977 1.00 92.56 66 ASN A CA 1
ATOM 535 C C . ASN A 1 66 ? -9.813 -8.897 16.141 1.00 92.56 66 ASN A C 1
ATOM 537 O O . ASN A 1 66 ? -10.276 -9.813 15.460 1.00 92.56 66 ASN A O 1
ATOM 541 N N . ALA A 1 67 ? -8.858 -9.091 17.047 1.00 91.50 67 ALA A N 1
ATOM 542 C CA . ALA A 1 67 ? -8.347 -10.413 17.384 1.00 91.50 67 ALA A CA 1
ATOM 543 C C . ALA A 1 67 ? -7.823 -10.462 18.827 1.00 91.50 67 ALA A C 1
ATOM 545 O O . ALA A 1 67 ? -7.775 -9.459 19.534 1.00 91.50 67 ALA A O 1
ATOM 546 N N . ARG A 1 68 ? -7.431 -11.649 19.305 1.00 89.19 68 ARG A N 1
ATOM 547 C CA . ARG A 1 68 ? -6.868 -11.803 20.662 1.00 89.19 68 ARG A CA 1
ATOM 548 C C . ARG A 1 68 ? -5.358 -11.566 20.713 1.00 89.19 68 ARG A C 1
ATOM 550 O O . ARG A 1 68 ? -4.885 -10.863 21.606 1.00 89.19 68 ARG A O 1
ATOM 557 N N . TYR A 1 69 ? -4.619 -12.154 19.770 1.00 89.94 69 TYR A N 1
ATOM 558 C CA . TYR A 1 69 ? -3.150 -12.216 19.811 1.00 89.94 69 TYR A CA 1
ATOM 559 C C . TYR A 1 69 ? -2.464 -11.686 18.558 1.00 89.94 69 TYR A C 1
ATOM 561 O O . TYR A 1 69 ? -1.391 -11.104 18.672 1.00 89.94 69 TYR A O 1
ATOM 569 N N . TYR A 1 70 ? -3.050 -11.879 17.381 1.00 94.12 70 TYR A N 1
ATOM 570 C CA . TYR A 1 70 ? -2.516 -11.361 16.129 1.00 94.12 70 TYR A CA 1
ATOM 571 C C . TYR A 1 70 ? -3.639 -11.136 15.121 1.00 94.12 70 TYR A C 1
ATOM 573 O O . TYR A 1 70 ? -4.681 -11.785 15.204 1.00 94.12 70 TYR A O 1
ATOM 581 N N . ALA A 1 71 ? -3.405 -10.252 14.159 1.00 94.88 71 ALA A N 1
ATOM 582 C CA . ALA A 1 71 ? -4.282 -10.018 13.022 1.00 94.88 71 ALA A CA 1
ATOM 583 C C . ALA A 1 71 ? -3.493 -10.149 11.715 1.00 94.88 71 ALA A C 1
ATOM 585 O O . ALA A 1 71 ? -2.346 -9.704 11.632 1.00 94.88 71 ALA A O 1
ATOM 586 N N . TYR A 1 72 ? -4.110 -10.771 10.710 1.00 95.12 72 TYR A N 1
ATOM 587 C CA . TYR A 1 72 ? -3.586 -10.835 9.348 1.00 95.12 72 TYR A CA 1
ATOM 588 C C . TYR A 1 72 ? -4.355 -9.869 8.452 1.00 95.12 72 TYR A C 1
ATOM 590 O O . TYR A 1 72 ? -5.584 -9.823 8.500 1.00 95.12 72 TYR A O 1
ATOM 598 N N . PHE A 1 73 ? -3.614 -9.161 7.611 1.00 94.44 73 PHE A N 1
ATOM 599 C CA . PHE A 1 73 ? -4.116 -8.244 6.598 1.00 94.44 73 PHE A CA 1
ATOM 600 C C . PHE A 1 73 ? -3.619 -8.736 5.236 1.00 94.44 73 PHE A C 1
ATOM 602 O O . PHE A 1 73 ? -2.427 -8.585 4.949 1.00 94.44 73 PHE A O 1
ATOM 609 N N . PRO A 1 74 ? -4.471 -9.393 4.430 1.00 91.94 74 PRO A N 1
ATOM 610 C CA . PRO A 1 74 ? -4.136 -9.776 3.063 1.00 91.94 74 PRO A CA 1
ATOM 611 C C . PRO A 1 74 ? -3.773 -8.557 2.213 1.00 91.94 74 PRO A C 1
ATOM 613 O O . PRO A 1 74 ? -4.322 -7.470 2.405 1.00 91.94 74 PRO A O 1
ATOM 616 N N . LYS A 1 75 ? -2.883 -8.740 1.240 1.00 88.12 75 LYS A N 1
ATOM 617 C CA . LYS A 1 75 ? -2.410 -7.678 0.346 1.00 88.12 75 LYS A CA 1
ATOM 618 C C . LYS A 1 75 ? -3.545 -6.967 -0.384 1.00 88.12 75 LYS A C 1
ATOM 620 O O . LYS A 1 75 ? -3.477 -5.754 -0.524 1.00 88.12 75 LYS A O 1
ATOM 625 N N . GLN A 1 76 ? -4.618 -7.671 -0.742 1.00 87.25 76 GLN A N 1
ATOM 626 C CA . GLN A 1 76 ? -5.799 -7.083 -1.386 1.00 87.25 76 GLN A CA 1
ATOM 627 C C . GLN A 1 76 ? -6.497 -6.047 -0.485 1.00 87.25 76 GLN A C 1
ATOM 629 O O . GLN A 1 76 ? -6.982 -5.030 -0.972 1.00 87.25 76 GLN A O 1
ATOM 634 N N . GLN A 1 77 ? -6.516 -6.256 0.839 1.00 90.88 77 GLN A N 1
ATOM 635 C CA . GLN A 1 77 ? -7.050 -5.262 1.782 1.00 90.88 77 GLN A CA 1
ATOM 636 C C . GLN A 1 77 ? -6.144 -4.035 1.880 1.00 90.88 77 GLN A C 1
ATOM 638 O O . GLN A 1 77 ? -6.635 -2.922 2.012 1.00 90.88 77 GLN A O 1
ATOM 643 N N . ILE A 1 78 ? -4.828 -4.221 1.780 1.00 92.62 78 ILE A N 1
ATOM 644 C CA . ILE A 1 78 ? -3.861 -3.116 1.779 1.00 92.62 78 ILE A CA 1
ATOM 645 C C . ILE A 1 78 ? -3.973 -2.327 0.467 1.00 92.62 78 ILE A C 1
ATOM 647 O O . ILE A 1 78 ? -4.030 -1.100 0.482 1.00 92.62 78 ILE A O 1
ATOM 651 N N . GLU A 1 79 ? -4.080 -3.028 -0.663 1.00 89.69 79 GLU A N 1
ATOM 652 C CA . GLU A 1 79 ? -4.294 -2.451 -1.990 1.00 89.69 79 GLU A CA 1
ATOM 653 C C . GLU A 1 79 ? -5.531 -1.564 -2.037 1.00 89.69 79 GLU A C 1
ATOM 655 O O . GLU A 1 79 ? -5.464 -0.450 -2.551 1.00 89.69 79 GLU A O 1
ATOM 660 N N . LYS A 1 80 ? -6.627 -2.025 -1.427 1.00 91.12 80 LYS A N 1
ATOM 661 C CA . LYS A 1 80 ? -7.868 -1.266 -1.256 1.00 91.12 80 LYS A CA 1
ATOM 662 C C . LYS A 1 80 ? -7.613 0.125 -0.663 1.00 91.12 80 LYS A C 1
ATOM 664 O O . LYS A 1 80 ? -8.154 1.101 -1.173 1.00 91.12 80 LYS A O 1
ATOM 669 N N . LEU A 1 81 ? -6.761 0.231 0.364 1.00 95.06 81 LEU A N 1
ATOM 670 C CA . LEU A 1 81 ? -6.426 1.513 1.001 1.00 95.06 81 LEU A CA 1
ATOM 671 C C . LEU A 1 81 ? -5.669 2.436 0.044 1.00 95.06 81 LEU A C 1
ATOM 673 O O . LEU A 1 81 ? -5.998 3.611 -0.081 1.00 95.06 81 LEU A O 1
ATOM 677 N N . PHE A 1 82 ? -4.666 1.916 -0.661 1.00 94.06 82 PHE A N 1
ATOM 678 C CA . PHE A 1 82 ? -3.887 2.729 -1.594 1.00 94.06 82 PHE A CA 1
ATOM 679 C C . PHE A 1 82 ? -4.681 3.136 -2.831 1.00 94.06 82 PHE A C 1
ATOM 681 O O . PHE A 1 82 ? -4.524 4.263 -3.293 1.00 94.06 82 PHE A O 1
ATOM 688 N N . ARG A 1 83 ? -5.543 2.253 -3.347 1.00 91.12 83 ARG A N 1
ATOM 689 C CA . ARG A 1 83 ? -6.475 2.577 -4.431 1.00 91.12 83 ARG A CA 1
ATOM 690 C C . ARG A 1 83 ? -7.430 3.683 -4.009 1.00 91.12 83 ARG A C 1
ATOM 692 O O . ARG A 1 83 ? -7.514 4.677 -4.715 1.00 91.12 83 ARG A O 1
ATOM 699 N N . PHE A 1 84 ? -8.029 3.584 -2.820 1.00 94.31 84 PHE A N 1
ATOM 700 C CA . PHE A 1 84 ? -8.847 4.658 -2.254 1.00 94.31 84 PHE A CA 1
ATOM 701 C C . PHE A 1 84 ? -8.098 5.999 -2.240 1.00 94.31 84 PHE A C 1
ATOM 703 O O . PHE A 1 84 ? -8.546 6.992 -2.810 1.00 94.31 84 PHE A O 1
ATOM 710 N N . LEU A 1 85 ? -6.921 6.017 -1.608 1.00 95.56 85 LEU A N 1
ATOM 711 C CA . LEU A 1 85 ? -6.114 7.225 -1.439 1.00 95.56 85 LEU A CA 1
ATOM 712 C C . LEU A 1 85 ? -5.609 7.789 -2.774 1.00 95.56 85 LEU A C 1
ATOM 714 O O . LEU A 1 85 ? -5.348 8.987 -2.881 1.00 95.56 85 LEU A O 1
ATOM 718 N N . HIS A 1 86 ? -5.407 6.942 -3.781 1.00 92.75 86 HIS A N 1
ATOM 719 C CA . HIS A 1 86 ? -4.973 7.368 -5.105 1.00 92.75 86 HIS A CA 1
ATOM 720 C C . HIS A 1 86 ? -6.131 7.918 -5.940 1.00 92.75 86 HIS A C 1
ATOM 722 O O . HIS A 1 86 ? -5.993 9.003 -6.494 1.00 92.75 86 HIS A O 1
ATOM 728 N N . GLU A 1 87 ? -7.247 7.190 -5.999 1.00 92.12 87 GLU A N 1
ATOM 729 C CA . GLU A 1 87 ? -8.374 7.458 -6.897 1.00 92.12 87 GLU A CA 1
ATOM 730 C C . GLU A 1 87 ? -9.304 8.561 -6.357 1.00 92.12 87 GLU A C 1
ATOM 732 O O . GLU A 1 87 ? -9.812 9.360 -7.136 1.00 92.12 87 GLU A O 1
ATOM 737 N N . PHE A 1 88 ? -9.504 8.648 -5.035 1.00 93.62 88 PHE A N 1
ATOM 738 C CA . PHE A 1 88 ? -10.545 9.508 -4.445 1.00 93.62 88 PHE A CA 1
ATOM 739 C C . PHE A 1 88 ? -10.020 10.731 -3.694 1.00 93.62 88 PHE A C 1
ATOM 741 O O . PHE A 1 88 ? -10.788 11.649 -3.416 1.00 93.62 88 PHE A O 1
ATOM 748 N N . ILE A 1 89 ? -8.735 10.763 -3.333 1.00 96.38 89 ILE A N 1
ATOM 749 C CA . ILE A 1 89 ? -8.165 11.859 -2.540 1.00 96.38 89 ILE A CA 1
ATOM 750 C C . ILE A 1 89 ? -7.248 12.699 -3.441 1.00 96.38 89 ILE A C 1
ATOM 752 O O . ILE A 1 89 ? -6.136 12.263 -3.735 1.00 96.38 89 ILE A O 1
ATOM 756 N N . PRO A 1 90 ? -7.643 13.904 -3.884 1.00 95.44 90 PRO A N 1
ATOM 757 C CA . PRO A 1 90 ? -6.853 14.723 -4.807 1.00 95.44 90 PRO A CA 1
ATOM 758 C C . PRO A 1 90 ? -5.770 15.532 -4.068 1.00 95.44 90 PRO A C 1
ATOM 760 O O . PRO A 1 90 ? -5.779 16.756 -4.056 1.00 95.44 90 PRO A O 1
ATOM 763 N N . MET A 1 91 ? -4.846 14.839 -3.397 1.00 94.38 91 MET A N 1
ATOM 764 C CA . MET A 1 91 ? -3.742 15.442 -2.632 1.00 94.38 91 MET A CA 1
ATOM 765 C C . MET A 1 91 ? -2.392 14.793 -2.962 1.00 94.38 91 MET A C 1
ATOM 767 O O . MET A 1 91 ? -2.325 13.698 -3.534 1.00 94.38 91 MET A O 1
ATOM 771 N N . GLU A 1 92 ? -1.298 15.435 -2.562 1.00 93.94 92 GLU A N 1
ATOM 772 C CA . GLU A 1 92 ? 0.041 14.849 -2.661 1.00 93.94 92 GLU A CA 1
ATOM 773 C C . GLU A 1 92 ? 0.207 13.630 -1.740 1.00 93.94 92 GLU A C 1
ATOM 775 O O . GLU A 1 92 ? -0.427 13.517 -0.689 1.00 93.94 92 GLU A O 1
ATOM 780 N N . LYS A 1 93 ? 1.086 12.696 -2.131 1.00 94.31 93 LYS A N 1
ATOM 781 C CA . LYS A 1 93 ? 1.292 11.422 -1.416 1.00 94.31 93 LYS A CA 1
ATOM 782 C C . LYS A 1 93 ? 1.752 11.605 0.035 1.00 94.31 93 LYS A C 1
ATOM 784 O O . LYS A 1 93 ? 1.426 10.753 0.854 1.00 94.31 93 LYS A O 1
ATOM 789 N N . GLN A 1 94 ? 2.466 12.685 0.366 1.00 94.06 94 GLN A N 1
ATOM 790 C CA . GLN A 1 94 ? 2.921 12.933 1.743 1.00 94.06 94 GLN A CA 1
ATOM 791 C C . GLN A 1 94 ? 1.786 13.183 2.747 1.00 94.06 94 GLN A C 1
ATOM 793 O O . GLN A 1 94 ? 2.009 13.027 3.940 1.00 94.06 94 GLN A O 1
ATOM 798 N N . TYR A 1 95 ? 0.583 13.524 2.275 1.00 96.25 95 TYR A N 1
ATOM 799 C CA . TYR A 1 95 ? -0.589 13.782 3.118 1.00 96.25 95 TYR A CA 1
ATOM 800 C C . TYR A 1 95 ? -1.573 12.605 3.153 1.00 96.25 95 TYR A C 1
ATOM 802 O O . TYR A 1 95 ? -2.709 12.751 3.601 1.00 96.25 95 TYR A O 1
ATOM 810 N N . LYS A 1 96 ? -1.186 11.448 2.607 1.00 97.06 96 LYS A N 1
ATOM 811 C CA . LYS A 1 96 ? -2.057 10.284 2.432 1.00 97.06 96 LYS A CA 1
ATOM 812 C C . LYS A 1 96 ? -1.475 9.079 3.150 1.00 97.06 96 LYS A C 1
ATOM 814 O O . LYS A 1 96 ? -0.379 8.642 2.807 1.00 97.06 96 LYS A O 1
ATOM 819 N N . HIS A 1 97 ? -2.252 8.477 4.040 1.00 97.19 97 HIS A N 1
ATOM 820 C CA . HIS A 1 97 ? -1.755 7.453 4.957 1.00 97.19 97 HIS A CA 1
ATOM 821 C C . HIS A 1 97 ? -2.621 6.199 4.898 1.00 97.19 97 HIS A C 1
ATOM 823 O O . HIS A 1 97 ? -3.816 6.238 5.197 1.00 97.19 97 HIS A O 1
ATOM 829 N N . ALA A 1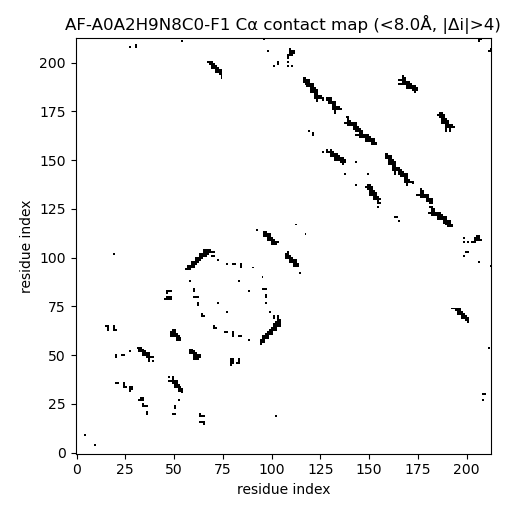 98 ? -2.018 5.074 4.518 1.00 97.12 98 ALA A N 1
ATOM 830 C CA . ALA A 1 98 ? -2.651 3.761 4.585 1.00 97.12 98 ALA A CA 1
ATOM 831 C C . ALA A 1 98 ? -2.259 3.093 5.907 1.00 97.12 98 ALA A C 1
ATOM 833 O O . ALA A 1 98 ? -1.090 2.759 6.109 1.00 97.12 98 ALA A O 1
ATOM 834 N N . VAL A 1 99 ? -3.223 2.891 6.805 1.00 97.62 99 VAL A N 1
ATOM 835 C CA . VAL A 1 99 ? -2.953 2.430 8.172 1.00 97.62 99 VAL A CA 1
ATOM 836 C C . VAL A 1 99 ? -3.722 1.148 8.482 1.00 97.62 99 VAL A C 1
ATOM 838 O O . VAL A 1 99 ? -4.922 1.025 8.264 1.00 97.62 99 VAL A O 1
ATOM 841 N N . LEU A 1 100 ? -3.030 0.163 9.037 1.00 97.25 100 LEU A N 1
ATOM 842 C CA . LEU A 1 100 ? -3.617 -1.076 9.530 1.00 97.25 100 LEU A CA 1
ATOM 843 C C . LEU A 1 100 ? -3.847 -0.948 11.034 1.00 97.25 100 LEU A C 1
ATOM 845 O O . LEU A 1 100 ? -2.901 -0.731 11.788 1.00 97.25 100 LEU A O 1
ATOM 849 N N . GLY A 1 101 ? -5.091 -1.093 11.482 1.00 96.62 101 GLY A N 1
ATOM 850 C CA . GLY A 1 101 ? -5.473 -1.041 12.891 1.00 96.62 101 GLY A CA 1
ATOM 851 C C . GLY A 1 101 ? -5.851 -2.416 13.432 1.00 96.62 101 GLY A C 1
ATOM 852 O O . GLY A 1 101 ? -6.905 -2.958 13.101 1.00 96.62 101 GLY A O 1
ATOM 853 N N . ALA A 1 102 ? -5.032 -2.981 14.318 1.00 96.12 102 ALA A N 1
ATOM 854 C CA . ALA A 1 102 ? -5.340 -4.236 14.998 1.00 96.12 102 ALA A CA 1
ATOM 855 C C . ALA A 1 102 ? -5.754 -3.981 16.455 1.00 96.12 102 ALA A C 1
ATOM 857 O O . ALA A 1 102 ? -4.941 -3.571 17.284 1.00 96.12 102 ALA A O 1
ATOM 858 N N . HIS A 1 103 ? -7.009 -4.280 16.793 1.00 95.06 103 HIS A N 1
ATOM 859 C CA . HIS A 1 103 ? -7.481 -4.300 18.175 1.00 95.06 103 HIS A CA 1
ATOM 860 C C . HIS A 1 103 ? -7.233 -5.688 18.780 1.00 95.06 103 HIS A C 1
ATOM 862 O O . HIS A 1 103 ? -7.957 -6.644 18.492 1.00 95.06 103 HIS A O 1
ATOM 868 N N . LEU A 1 104 ? -6.176 -5.804 19.588 1.00 92.75 104 LEU A N 1
ATOM 869 C CA . LEU A 1 104 ? -5.624 -7.056 20.110 1.00 92.75 104 LEU A CA 1
ATOM 870 C C . LEU A 1 104 ? -5.903 -7.209 21.614 1.00 92.75 104 LEU A C 1
ATOM 872 O O . LEU A 1 104 ? -5.076 -6.913 22.487 1.00 92.75 104 LEU A O 1
ATOM 876 N N . GLY A 1 105 ? -7.109 -7.683 21.925 1.00 87.19 105 GLY A N 1
ATOM 877 C CA . GLY A 1 105 ? -7.624 -7.801 23.289 1.00 87.19 105 GLY A CA 1
ATOM 878 C C . GLY A 1 105 ? -7.990 -6.442 23.891 1.00 87.19 105 GLY A C 1
ATOM 879 O O . GLY A 1 105 ? -9.085 -5.950 23.654 1.00 87.19 105 GLY A O 1
ATOM 880 N N . LYS A 1 106 ? -7.088 -5.861 24.693 1.00 85.56 106 LYS A N 1
ATOM 881 C CA . LYS A 1 106 ? -7.298 -4.578 25.401 1.00 85.56 106 LYS A CA 1
ATOM 882 C C . LYS A 1 106 ? -6.520 -3.405 24.796 1.00 85.56 106 LYS A C 1
ATOM 884 O O . LYS A 1 106 ? -6.478 -2.335 25.392 1.00 85.56 106 LYS A O 1
ATOM 889 N N . ARG A 1 107 ? -5.830 -3.612 23.673 1.00 89.69 107 ARG A N 1
ATOM 890 C CA . ARG A 1 107 ? -4.962 -2.588 23.091 1.00 89.69 107 ARG A CA 1
ATOM 891 C C . ARG A 1 107 ? -5.050 -2.528 21.586 1.00 89.69 107 ARG A C 1
ATOM 893 O O . ARG A 1 107 ? -5.322 -3.535 20.938 1.00 89.69 107 ARG A O 1
ATOM 900 N N . TRP A 1 108 ? -4.733 -1.357 21.063 1.00 95.00 108 TRP A N 1
ATOM 901 C CA . TRP A 1 108 ? -4.525 -1.139 19.647 1.00 95.00 108 TRP A CA 1
ATOM 902 C C . TRP A 1 108 ? -3.050 -1.273 19.292 1.00 95.00 108 TRP A C 1
ATOM 904 O O . TRP A 1 108 ? -2.175 -0.906 20.076 1.00 95.00 108 TRP A O 1
ATOM 914 N N . VAL A 1 109 ? -2.795 -1.807 18.106 1.00 96.44 109 VAL A N 1
ATOM 915 C CA . VAL A 1 109 ? -1.508 -1.725 17.426 1.00 96.44 109 VAL A CA 1
ATOM 916 C C . VAL A 1 109 ? -1.790 -1.205 16.027 1.00 96.44 109 VAL A C 1
ATOM 918 O O . VAL A 1 109 ? -2.602 -1.792 15.308 1.00 96.44 109 VAL A O 1
ATOM 921 N N . PHE A 1 110 ? -1.141 -0.102 15.669 1.00 96.62 110 PHE A N 1
ATOM 922 C CA . PHE A 1 110 ? -1.277 0.516 14.358 1.00 96.62 110 PHE A CA 1
ATOM 923 C C . PHE A 1 110 ? -0.005 0.322 13.554 1.00 96.62 110 PHE A C 1
ATOM 925 O O . PHE A 1 110 ? 1.095 0.427 14.100 1.00 96.62 110 PHE A O 1
ATOM 932 N N . LYS A 1 111 ? -0.175 0.024 12.269 1.00 96.00 111 LYS A N 1
ATOM 933 C CA . LYS A 1 111 ? 0.921 -0.059 11.319 1.00 96.00 111 LYS A CA 1
ATOM 934 C C . LYS A 1 111 ? 0.631 0.773 10.081 1.00 96.00 111 LYS A C 1
ATOM 936 O O . LYS A 1 111 ? -0.286 0.430 9.338 1.00 96.00 111 LYS A O 1
ATOM 941 N N . GLU A 1 112 ? 1.403 1.819 9.844 1.00 95.94 112 GLU A N 1
ATOM 942 C CA . GLU A 1 112 ? 1.336 2.588 8.607 1.00 95.94 112 GLU A CA 1
ATOM 943 C C . GLU A 1 112 ? 2.181 1.928 7.511 1.00 95.94 112 GLU A C 1
ATOM 945 O O . GLU A 1 112 ? 3.292 1.450 7.740 1.00 95.94 112 GLU A O 1
ATOM 950 N N . ILE A 1 113 ? 1.640 1.878 6.295 1.00 94.75 113 ILE A N 1
ATOM 951 C CA . ILE A 1 113 ? 2.352 1.384 5.119 1.00 94.75 113 ILE A CA 1
ATOM 952 C C . ILE A 1 113 ? 2.771 2.580 4.273 1.00 94.75 113 ILE A C 1
ATOM 954 O O . ILE A 1 113 ? 1.933 3.334 3.782 1.00 94.75 113 ILE A O 1
ATOM 958 N N . SER A 1 114 ? 4.079 2.740 4.067 1.00 92.62 114 SER A N 1
ATOM 959 C CA . SER A 1 114 ? 4.603 3.863 3.293 1.00 92.62 114 SER A CA 1
ATOM 960 C C . SER A 1 114 ? 4.326 3.705 1.792 1.00 92.62 114 SER A C 1
ATOM 962 O O . SER A 1 114 ? 4.417 2.608 1.231 1.00 92.62 114 SER A O 1
ATOM 964 N N . TRP A 1 115 ? 4.101 4.821 1.089 1.00 92.62 115 TRP A N 1
ATOM 965 C CA . TRP A 1 115 ? 4.017 4.832 -0.380 1.00 92.62 115 TRP A CA 1
ATOM 966 C C . TRP A 1 115 ? 5.277 4.281 -1.054 1.00 92.62 115 TRP A C 1
ATOM 968 O O . TRP A 1 115 ? 5.194 3.704 -2.135 1.00 92.62 115 TRP A O 1
ATOM 978 N N . LYS A 1 116 ? 6.445 4.441 -0.419 1.00 88.94 116 LYS A N 1
ATOM 979 C CA . LYS A 1 116 ? 7.728 3.932 -0.926 1.00 88.94 116 LYS A CA 1
ATOM 980 C C . LYS A 1 116 ? 7.811 2.406 -0.869 1.00 88.94 116 LYS A C 1
ATOM 982 O O . LYS A 1 116 ? 8.520 1.811 -1.681 1.00 88.94 116 LYS A O 1
ATOM 987 N N . ASP A 1 117 ? 7.130 1.784 0.089 1.00 87.56 117 ASP A N 1
ATOM 988 C CA . ASP A 1 117 ? 7.052 0.327 0.198 1.00 87.56 117 ASP A CA 1
ATOM 989 C C . ASP A 1 117 ? 5.921 -0.243 -0.655 1.00 87.56 117 ASP A C 1
ATOM 991 O O . ASP A 1 117 ? 6.048 -1.351 -1.175 1.00 87.56 117 ASP A O 1
ATOM 995 N N . TRP A 1 118 ? 4.857 0.534 -0.871 1.00 90.50 118 TRP A N 1
ATOM 996 C CA . TRP A 1 118 ? 3.786 0.174 -1.794 1.00 90.50 118 TRP A CA 1
ATOM 997 C C . TRP A 1 118 ? 4.204 0.247 -3.268 1.00 90.50 118 TRP A C 1
ATOM 999 O O . TRP A 1 118 ? 3.848 -0.639 -4.045 1.00 90.50 118 TRP A O 1
ATOM 1009 N N . GLU A 1 119 ? 4.965 1.277 -3.652 1.00 89.00 119 GLU A N 1
ATOM 1010 C CA . GLU A 1 119 ? 5.358 1.562 -5.035 1.00 89.00 119 GLU A CA 1
ATOM 1011 C C . GLU A 1 119 ? 6.836 1.951 -5.132 1.00 89.00 119 GLU A C 1
ATOM 1013 O O . GLU A 1 119 ? 7.227 3.117 -5.009 1.00 89.00 119 GLU A O 1
ATOM 1018 N N . LYS A 1 120 ? 7.682 0.966 -5.430 1.00 92.62 120 LYS A N 1
ATOM 1019 C CA . LYS A 1 120 ? 9.069 1.189 -5.820 1.00 92.62 120 LYS A CA 1
ATOM 1020 C C . LYS A 1 120 ? 9.176 1.279 -7.339 1.00 92.62 120 LYS A C 1
ATOM 1022 O O . LYS A 1 120 ? 8.951 0.303 -8.044 1.00 92.62 120 LYS A O 1
ATOM 1027 N N . LYS A 1 121 ? 9.578 2.448 -7.832 1.00 94.69 121 LYS A N 1
ATOM 1028 C CA . LYS A 1 121 ? 9.848 2.688 -9.254 1.00 94.69 121 LYS A CA 1
ATOM 1029 C C . LYS A 1 121 ? 11.078 1.903 -9.729 1.00 94.69 121 LYS A C 1
ATOM 1031 O O . LYS A 1 121 ? 12.133 1.977 -9.093 1.00 94.69 121 LYS A O 1
ATOM 1036 N N . VAL A 1 122 ? 10.931 1.202 -10.848 1.00 94.94 122 VAL A N 1
ATOM 1037 C CA . VAL A 1 122 ? 12.019 0.726 -11.710 1.00 94.94 122 VAL A CA 1
ATOM 1038 C C . VAL A 1 122 ? 12.252 1.813 -12.744 1.00 94.94 122 VAL A C 1
ATOM 1040 O O . VAL A 1 122 ? 11.302 2.292 -13.359 1.00 94.94 122 VAL A O 1
ATOM 1043 N N . VAL A 1 123 ? 13.495 2.252 -12.880 1.00 95.00 123 VAL A N 1
ATOM 1044 C CA . VAL A 1 123 ? 13.842 3.438 -13.658 1.00 95.00 123 VAL A CA 1
ATOM 1045 C C . VAL A 1 123 ? 14.904 3.060 -14.676 1.00 95.00 123 VAL A C 1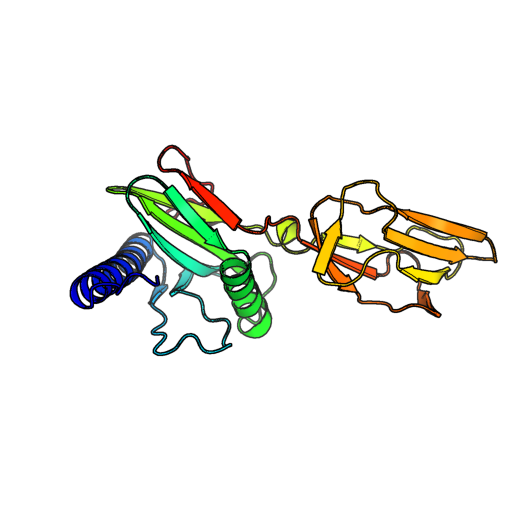
ATOM 1047 O O . VAL A 1 123 ? 15.839 2.334 -14.337 1.00 95.00 123 VAL A O 1
ATOM 1050 N N . MET A 1 124 ? 14.746 3.563 -15.898 1.00 93.38 124 MET A N 1
ATOM 1051 C CA . MET A 1 124 ? 15.731 3.441 -16.962 1.00 93.38 124 MET A CA 1
ATOM 1052 C C . MET A 1 124 ? 17.075 3.977 -16.459 1.00 93.38 124 MET A C 1
ATOM 1054 O O . MET A 1 124 ? 17.117 5.112 -15.960 1.00 93.38 124 MET A O 1
ATOM 1058 N N . PRO A 1 125 ? 18.165 3.195 -16.545 1.00 89.88 125 PRO A N 1
ATOM 1059 C CA . PRO A 1 125 ? 19.471 3.665 -16.115 1.00 89.88 125 PRO A CA 1
ATOM 1060 C C . PRO A 1 125 ? 19.898 4.893 -16.925 1.00 89.88 125 PRO A C 1
ATOM 1062 O O . PRO A 1 125 ? 19.335 5.217 -17.973 1.00 89.88 125 PRO A O 1
ATOM 1065 N N . LYS A 1 126 ? 20.917 5.595 -16.428 1.00 88.81 126 LYS A N 1
ATOM 1066 C CA . LYS A 1 126 ? 21.560 6.642 -17.220 1.00 88.81 126 LYS A CA 1
ATOM 1067 C C . LYS A 1 126 ? 22.226 5.987 -18.431 1.00 88.81 126 LYS A C 1
ATOM 1069 O O . LYS A 1 126 ? 23.109 5.153 -18.257 1.00 88.81 126 LYS A O 1
ATOM 1074 N N . LEU A 1 127 ? 21.784 6.373 -19.622 1.00 82.69 127 LEU A N 1
ATOM 1075 C CA . LEU A 1 127 ? 22.330 5.956 -20.911 1.00 82.69 127 LEU A CA 1
ATOM 1076 C C . LEU A 1 127 ? 22.803 7.195 -21.676 1.00 82.69 127 LEU A C 1
ATOM 1078 O O . LEU A 1 127 ? 22.300 8.295 -21.442 1.00 82.69 127 LEU A O 1
ATOM 1082 N N . SER A 1 128 ? 23.772 7.014 -22.574 1.00 77.44 128 SER A N 1
ATOM 1083 C CA . SER A 1 128 ? 24.259 8.062 -23.483 1.00 77.44 128 SER A CA 1
ATOM 1084 C C . SER A 1 128 ? 23.214 8.456 -24.534 1.00 77.44 128 SER A C 1
ATOM 1086 O O . SER A 1 128 ? 23.193 9.604 -24.973 1.00 77.44 128 SER A O 1
ATOM 1088 N N . LYS A 1 129 ? 22.343 7.516 -24.923 1.00 81.62 129 LYS A N 1
ATOM 1089 C CA . LYS A 1 129 ? 21.266 7.675 -25.913 1.00 81.62 129 LYS A CA 1
ATOM 1090 C C . LYS A 1 129 ? 19.960 7.034 -25.422 1.00 81.62 129 LYS A C 1
ATOM 1092 O O . LYS A 1 129 ? 19.901 6.496 -24.317 1.00 81.62 129 LYS A O 1
ATOM 1097 N N . MET A 1 130 ? 18.906 7.120 -26.238 1.00 85.50 130 MET A N 1
ATOM 1098 C CA . MET A 1 130 ? 17.675 6.348 -26.034 1.00 85.50 130 MET A CA 1
ATOM 1099 C C . MET A 1 130 ? 17.973 4.849 -25.999 1.00 85.50 130 MET A C 1
ATOM 1101 O O . MET A 1 130 ? 18.815 4.361 -26.752 1.00 85.50 130 MET A O 1
ATOM 1105 N N . GLY A 1 131 ? 17.252 4.135 -25.139 1.00 88.75 131 GLY A N 1
ATOM 1106 C CA . GLY A 1 131 ? 17.255 2.679 -25.122 1.00 88.75 131 GLY A CA 1
ATOM 1107 C C . GLY A 1 131 ? 15.858 2.130 -25.372 1.00 88.75 131 GLY A C 1
ATOM 1108 O O . GLY A 1 131 ? 14.857 2.750 -25.007 1.00 88.75 131 GLY A O 1
ATOM 1109 N N . ASN A 1 132 ? 15.813 0.951 -25.971 1.00 93.00 132 ASN A N 1
ATOM 1110 C CA . ASN A 1 132 ? 14.600 0.214 -26.276 1.00 93.00 132 ASN A CA 1
ATOM 1111 C C . ASN A 1 132 ? 14.461 -0.986 -25.330 1.00 93.00 132 ASN A C 1
ATOM 1113 O O . ASN A 1 132 ? 15.461 -1.634 -25.009 1.00 93.00 132 ASN A O 1
ATOM 1117 N N . ILE A 1 133 ? 13.245 -1.292 -24.876 1.00 94.88 133 ILE A N 1
ATOM 1118 C CA . ILE A 1 133 ? 12.986 -2.509 -24.095 1.00 94.88 133 ILE A CA 1
ATOM 1119 C C . ILE A 1 133 ? 12.883 -3.699 -25.049 1.00 94.88 133 ILE A C 1
ATOM 1121 O O . ILE A 1 133 ? 11.849 -3.893 -25.683 1.00 94.88 133 ILE A O 1
ATOM 1125 N N . SER A 1 134 ? 13.923 -4.529 -25.117 1.00 93.69 134 SER A N 1
ATOM 1126 C CA . SER A 1 134 ? 13.926 -5.705 -25.995 1.00 93.69 134 SER A CA 1
ATOM 1127 C C . SER A 1 134 ? 13.110 -6.864 -25.429 1.00 93.69 134 SER A C 1
ATOM 1129 O O . SER A 1 134 ? 12.526 -7.622 -26.200 1.00 93.69 134 SER A O 1
ATOM 1131 N N . LYS A 1 135 ? 13.068 -7.026 -24.097 1.00 95.38 135 LYS A N 1
ATOM 1132 C CA . LYS A 1 135 ? 12.362 -8.149 -23.462 1.00 95.38 135 LYS A CA 1
ATOM 1133 C C . LYS A 1 135 ? 12.047 -7.927 -21.988 1.00 95.38 135 LYS A C 1
ATOM 1135 O O . LYS A 1 135 ? 12.920 -7.524 -21.221 1.00 95.38 135 LYS A O 1
ATOM 1140 N N . TRP A 1 136 ? 10.860 -8.330 -21.548 1.00 97.38 136 TRP A N 1
ATOM 1141 C CA . TRP A 1 136 ? 10.538 -8.513 -20.131 1.00 97.38 136 TRP A CA 1
ATOM 1142 C C . TRP A 1 136 ? 10.760 -9.971 -19.694 1.00 97.38 136 TRP A C 1
ATOM 1144 O O . TRP A 1 136 ? 10.292 -10.918 -20.323 1.00 97.38 136 TRP A O 1
ATOM 1154 N N . TYR A 1 137 ? 11.452 -10.177 -18.569 1.00 96.94 137 TYR A N 1
ATOM 1155 C CA . TYR A 1 137 ? 11.640 -11.515 -17.977 1.00 96.94 137 TYR A CA 1
ATOM 1156 C C . TYR A 1 137 ? 10.563 -11.877 -16.948 1.00 96.94 137 TYR A C 1
ATOM 1158 O O . TYR A 1 137 ? 10.518 -13.007 -16.460 1.00 96.94 137 TYR A O 1
ATOM 1166 N N . LYS A 1 138 ? 9.727 -10.904 -16.582 1.00 95.94 138 LYS A N 1
ATOM 1167 C CA . LYS A 1 138 ? 8.680 -11.001 -15.565 1.00 95.94 138 LYS A CA 1
ATOM 1168 C C . LYS A 1 138 ? 7.431 -10.299 -16.064 1.00 95.94 138 LYS A C 1
ATOM 1170 O O . LYS A 1 138 ? 7.527 -9.304 -16.777 1.00 95.94 138 LYS A O 1
ATOM 1175 N N . LYS A 1 139 ? 6.277 -10.788 -15.637 1.00 95.50 139 LYS A N 1
ATOM 1176 C CA . LYS A 1 139 ? 4.963 -10.217 -15.930 1.00 95.50 139 LYS A CA 1
ATOM 1177 C C . LYS A 1 139 ? 4.385 -9.541 -14.694 1.00 95.50 139 LYS A C 1
ATOM 1179 O O . LYS A 1 139 ? 4.814 -9.790 -13.565 1.00 95.50 139 LYS A O 1
ATOM 1184 N N . GLU A 1 140 ? 3.407 -8.667 -14.901 1.00 94.12 140 GLU A N 1
ATOM 1185 C CA . GLU A 1 140 ? 2.628 -8.119 -13.791 1.00 94.12 140 GLU A CA 1
ATOM 1186 C C . GLU A 1 140 ? 2.045 -9.257 -12.935 1.00 94.12 140 GLU A C 1
ATOM 1188 O O . GLU A 1 140 ? 1.515 -10.238 -13.451 1.00 94.12 140 GLU A O 1
ATOM 1193 N N . GLY A 1 141 ? 2.180 -9.141 -11.616 1.00 89.56 141 GLY A N 1
ATOM 1194 C CA . GLY A 1 141 ? 1.825 -10.179 -10.648 1.00 89.56 141 GLY A CA 1
ATOM 1195 C C . GLY A 1 141 ? 2.980 -11.098 -10.237 1.00 89.56 141 GLY A C 1
ATOM 1196 O O . GLY A 1 141 ? 2.891 -11.716 -9.174 1.00 89.56 141 GLY A O 1
ATOM 1197 N N . ASP A 1 142 ? 4.087 -11.144 -10.985 1.00 93.81 142 ASP A N 1
ATOM 1198 C CA . ASP A 1 142 ? 5.208 -12.028 -10.660 1.00 93.81 142 ASP A CA 1
ATOM 1199 C C . ASP A 1 142 ? 5.996 -11.560 -9.431 1.00 93.81 142 ASP A C 1
ATOM 1201 O O . ASP A 1 142 ? 6.236 -10.367 -9.205 1.00 93.81 142 ASP A O 1
ATOM 1205 N N . VAL A 1 143 ? 6.476 -12.533 -8.650 1.00 91.94 143 VAL A N 1
ATOM 1206 C CA . VAL A 1 143 ? 7.422 -12.285 -7.558 1.00 91.94 143 VAL A CA 1
ATOM 1207 C C . VAL A 1 143 ? 8.801 -11.974 -8.135 1.00 91.94 143 VAL A C 1
ATOM 1209 O O . VAL A 1 143 ? 9.325 -12.711 -8.979 1.00 91.94 143 VAL A O 1
ATOM 1212 N N . VAL A 1 144 ? 9.403 -10.904 -7.612 1.00 94.69 144 VAL A N 1
ATOM 1213 C CA . VAL A 1 144 ? 10.759 -10.475 -7.942 1.00 94.69 144 VAL A CA 1
ATOM 1214 C C . VAL A 1 144 ? 11.674 -10.438 -6.711 1.00 94.69 144 VAL A C 1
ATOM 1216 O O . VAL A 1 144 ? 11.255 -10.089 -5.605 1.00 94.69 144 VAL A O 1
ATOM 1219 N N . LYS A 1 145 ? 12.947 -10.778 -6.882 1.00 95.25 145 LYS A N 1
ATOM 1220 C CA . LYS A 1 145 ? 14.027 -10.757 -5.896 1.00 95.25 145 LYS A CA 1
ATOM 1221 C C . LYS A 1 145 ? 15.033 -9.686 -6.288 1.00 95.25 145 LYS A C 1
ATOM 1223 O O . LYS A 1 145 ? 15.455 -9.601 -7.437 1.00 95.25 145 LYS A O 1
ATOM 1228 N N . LYS A 1 146 ? 15.469 -8.890 -5.312 1.00 95.56 146 LYS A N 1
ATOM 1229 C CA . LYS A 1 146 ? 16.514 -7.883 -5.515 1.00 95.56 146 LYS A CA 1
ATOM 1230 C C . LYS A 1 146 ? 17.725 -8.505 -6.219 1.00 95.56 146 LYS A C 1
ATOM 1232 O O . LYS A 1 146 ? 18.280 -9.486 -5.732 1.00 95.56 146 LYS A O 1
ATOM 1237 N N . GLY A 1 147 ? 18.152 -7.884 -7.314 1.00 96.38 147 GLY A N 1
ATOM 1238 C CA . GLY A 1 147 ? 19.320 -8.299 -8.083 1.00 96.38 147 GLY A CA 1
ATOM 1239 C C . GLY A 1 147 ? 19.056 -9.357 -9.157 1.00 96.38 147 GLY A C 1
ATOM 1240 O O . GLY A 1 147 ? 19.963 -9.606 -9.949 1.00 96.38 147 GLY A O 1
ATOM 1241 N N . GLU A 1 148 ? 17.858 -9.948 -9.236 1.00 96.56 148 GLU A N 1
ATOM 1242 C CA . GLU A 1 148 ? 17.528 -10.840 -10.353 1.00 96.56 148 GLU A CA 1
ATOM 1243 C C . GLU A 1 148 ? 17.262 -10.039 -11.645 1.00 96.56 148 GLU A C 1
ATOM 1245 O O . GLU A 1 148 ? 16.816 -8.889 -11.554 1.00 96.56 148 GLU A O 1
ATOM 1250 N N . PRO A 1 149 ? 17.526 -10.606 -12.838 1.00 96.69 149 PRO A N 1
ATOM 1251 C CA . PRO A 1 149 ? 17.160 -9.984 -14.111 1.00 96.69 149 PRO A CA 1
ATOM 1252 C C . PRO A 1 149 ? 15.652 -9.712 -14.201 1.00 96.69 149 PRO A C 1
ATOM 1254 O O . PRO A 1 149 ? 14.841 -10.594 -13.920 1.00 96.69 149 PRO A O 1
ATOM 1257 N N . LEU A 1 150 ? 15.279 -8.489 -14.583 1.00 96.94 150 LEU A N 1
ATOM 1258 C CA . LEU A 1 150 ? 13.885 -8.045 -14.661 1.00 96.94 150 LEU A CA 1
ATOM 1259 C C . LEU A 1 150 ? 13.444 -7.775 -16.103 1.00 96.94 150 LEU A C 1
ATOM 1261 O O . LEU A 1 150 ? 12.392 -8.252 -16.522 1.00 96.94 150 LEU A O 1
ATOM 1265 N N . LEU A 1 151 ? 14.270 -7.047 -16.850 1.00 96.38 151 LEU A N 1
ATOM 1266 C CA . LEU A 1 151 ? 14.099 -6.813 -18.279 1.00 96.38 151 LEU A CA 1
ATOM 1267 C C . LEU A 1 151 ? 15.457 -6.664 -18.963 1.00 96.38 151 LEU A C 1
ATOM 1269 O O . LEU A 1 151 ? 16.475 -6.422 -18.306 1.00 96.38 151 LEU A O 1
ATOM 1273 N N . GLU A 1 152 ? 15.445 -6.770 -20.279 1.00 95.38 152 GLU A N 1
ATOM 1274 C CA . GLU A 1 152 ? 16.552 -6.435 -21.154 1.00 95.38 152 GLU A CA 1
ATOM 1275 C C . GLU A 1 152 ? 16.271 -5.107 -21.858 1.00 95.38 152 GLU A C 1
ATOM 1277 O O . GLU A 1 152 ? 15.160 -4.836 -22.320 1.00 95.38 152 GLU A O 1
ATOM 1282 N N . VAL A 1 153 ? 17.297 -4.264 -21.897 1.00 93.88 153 VAL A N 1
ATOM 1283 C CA . VAL A 1 153 ? 17.295 -2.980 -22.589 1.00 93.88 153 VAL A CA 1
ATOM 1284 C C . VAL A 1 153 ? 18.412 -2.999 -23.617 1.00 93.88 153 VAL A C 1
ATOM 1286 O O . VAL A 1 153 ? 19.534 -3.380 -23.293 1.00 93.88 153 VAL A O 1
ATOM 1289 N N . THR A 1 154 ? 18.130 -2.531 -24.826 1.00 92.00 154 THR A N 1
ATOM 1290 C CA . THR A 1 154 ? 19.121 -2.377 -25.892 1.00 92.00 154 THR A CA 1
ATOM 1291 C C . THR A 1 154 ? 19.349 -0.898 -26.180 1.00 92.00 154 THR A C 1
ATOM 1293 O O . THR A 1 154 ? 18.403 -0.148 -26.408 1.00 92.00 154 THR A O 1
ATOM 1296 N N . SER A 1 155 ? 20.608 -0.465 -26.174 1.00 90.31 155 SER A N 1
ATOM 1297 C CA . SER A 1 155 ? 21.030 0.887 -26.563 1.00 90.31 155 SER A CA 1
ATOM 1298 C C . SER A 1 155 ? 22.221 0.761 -27.497 1.00 90.31 155 SER A C 1
ATOM 1300 O O . SER A 1 155 ? 23.172 0.063 -27.164 1.00 90.31 155 SER A O 1
ATOM 1302 N N . GLU A 1 156 ? 22.178 1.414 -28.660 1.00 88.75 156 GLU A N 1
ATOM 1303 C CA . GLU A 1 156 ? 23.252 1.330 -29.669 1.00 88.75 156 GLU A CA 1
ATOM 1304 C C . GLU A 1 156 ? 23.618 -0.119 -30.056 1.00 88.75 156 GLU A C 1
ATOM 1306 O O . GLU A 1 156 ? 24.785 -0.446 -30.246 1.00 88.75 156 GLU A O 1
ATOM 1311 N N . ASN A 1 157 ? 22.615 -1.001 -30.156 1.00 84.75 157 ASN A N 1
ATOM 1312 C CA . ASN A 1 157 ? 22.775 -2.443 -30.405 1.00 84.75 157 ASN A CA 1
ATOM 1313 C C . ASN A 1 157 ? 23.540 -3.216 -29.311 1.00 84.75 157 ASN A C 1
ATOM 1315 O O . ASN A 1 157 ? 23.933 -4.360 -29.529 1.00 84.75 157 ASN A O 1
ATOM 1319 N N . VAL A 1 158 ? 23.721 -2.627 -28.125 1.00 89.00 158 VAL A N 1
ATOM 1320 C CA . VAL A 1 158 ? 24.298 -3.298 -26.956 1.00 89.00 158 VAL A CA 1
ATOM 1321 C C . VAL A 1 158 ? 23.178 -3.672 -25.977 1.00 89.00 158 VAL A C 1
ATOM 1323 O O . VAL A 1 158 ? 22.548 -2.770 -25.411 1.00 89.00 158 VAL A O 1
ATOM 1326 N N . PRO A 1 159 ? 22.910 -4.973 -25.755 1.00 91.19 159 PRO A N 1
ATOM 1327 C CA . PRO A 1 159 ? 21.928 -5.414 -24.774 1.00 91.19 159 PRO A CA 1
ATOM 1328 C C . PRO A 1 159 ? 22.495 -5.333 -23.351 1.00 91.19 159 PRO A C 1
ATOM 1330 O O . PRO A 1 159 ? 23.653 -5.658 -23.085 1.00 91.19 159 PRO A O 1
ATOM 1333 N N . CYS A 1 160 ? 21.654 -4.925 -22.405 1.00 90.81 160 CYS A N 1
ATOM 1334 C CA . CYS A 1 160 ? 21.971 -4.842 -20.989 1.00 90.81 160 CYS A CA 1
ATOM 1335 C C . CYS A 1 160 ? 20.782 -5.314 -20.147 1.00 90.81 160 CYS A C 1
ATOM 1337 O O . CYS A 1 160 ? 19.649 -4.862 -20.314 1.00 90.81 160 CYS A O 1
ATOM 1339 N N . ASN A 1 161 ? 21.052 -6.202 -19.191 1.00 93.44 161 ASN A N 1
ATOM 1340 C CA . ASN A 1 161 ? 20.035 -6.703 -18.274 1.00 93.44 161 ASN A CA 1
ATOM 1341 C C . ASN A 1 161 ? 19.839 -5.738 -17.105 1.00 93.44 161 ASN A C 1
ATOM 1343 O O . ASN A 1 161 ? 20.711 -5.607 -16.235 1.00 93.44 161 ASN A O 1
ATOM 1347 N N . LEU A 1 162 ? 18.660 -5.123 -17.025 1.00 95.00 162 LEU A N 1
ATOM 1348 C CA . LEU A 1 162 ? 18.270 -4.362 -15.850 1.00 95.00 162 LEU A CA 1
ATOM 1349 C C . LEU A 1 162 ? 17.786 -5.320 -14.761 1.00 95.00 162 LEU A C 1
ATOM 1351 O O . LEU A 1 162 ? 16.894 -6.147 -14.963 1.00 95.00 162 LEU A O 1
ATOM 1355 N N . LYS A 1 163 ? 18.384 -5.199 -13.578 1.00 96.44 163 LYS A N 1
ATOM 1356 C CA . LYS A 1 163 ? 18.067 -6.033 -12.415 1.00 96.44 163 LYS A CA 1
ATOM 1357 C C . LYS A 1 163 ? 17.000 -5.384 -11.540 1.00 96.44 163 LYS A C 1
ATOM 1359 O O . LYS A 1 163 ? 16.952 -4.160 -11.405 1.00 96.44 163 LYS A O 1
ATOM 1364 N N . ALA A 1 164 ? 16.190 -6.201 -10.870 1.00 96.50 164 ALA A N 1
ATOM 1365 C CA . ALA A 1 164 ? 15.192 -5.717 -9.926 1.00 96.50 164 ALA A CA 1
ATOM 1366 C C . ALA A 1 164 ? 15.869 -4.946 -8.766 1.00 96.50 164 ALA A C 1
ATOM 1368 O O . ALA A 1 164 ? 16.720 -5.505 -8.063 1.00 96.50 164 ALA A O 1
ATOM 1369 N N . PRO A 1 165 ? 15.498 -3.676 -8.506 1.00 94.94 165 PRO A N 1
ATOM 1370 C CA . PRO A 1 165 ? 16.151 -2.860 -7.479 1.00 94.94 165 PRO A CA 1
ATOM 1371 C C . PRO A 1 165 ? 15.791 -3.292 -6.050 1.00 94.94 165 PRO A C 1
ATOM 1373 O O . PRO A 1 165 ? 16.499 -2.960 -5.095 1.00 94.94 165 PRO A O 1
ATOM 1376 N N . VAL A 1 166 ? 14.672 -4.002 -5.885 1.00 94.88 166 VAL A N 1
ATOM 1377 C CA . VAL A 1 166 ? 14.135 -4.479 -4.605 1.00 94.88 166 VAL A CA 1
ATOM 1378 C C . VAL A 1 166 ? 13.437 -5.823 -4.803 1.00 94.88 166 VAL A C 1
ATOM 1380 O O . VAL A 1 166 ? 12.989 -6.125 -5.907 1.00 94.88 166 VAL A O 1
ATOM 1383 N N . SER A 1 167 ? 13.313 -6.604 -3.729 1.00 93.44 167 SER A N 1
ATOM 1384 C CA . SER A 1 167 ? 12.426 -7.770 -3.711 1.00 93.44 167 SER A CA 1
ATOM 1385 C C . SER A 1 167 ? 10.977 -7.324 -3.503 1.00 93.44 167 SER A C 1
ATOM 1387 O O . SER A 1 167 ? 10.732 -6.373 -2.755 1.00 93.44 167 SER A O 1
ATOM 1389 N N . GLY A 1 168 ? 10.026 -8.007 -4.132 1.00 91.81 168 GLY A N 1
ATOM 1390 C CA . GLY A 1 168 ? 8.617 -7.638 -4.094 1.00 91.81 168 GLY A CA 1
ATOM 1391 C C . GLY A 1 168 ? 7.781 -8.370 -5.139 1.00 91.81 168 GLY A C 1
ATOM 1392 O O . GLY A 1 168 ? 8.108 -9.484 -5.535 1.00 91.81 168 GLY A O 1
ATOM 1393 N N . VAL A 1 169 ? 6.711 -7.726 -5.592 1.00 91.38 169 VAL A N 1
ATOM 1394 C CA . VAL A 1 169 ? 5.861 -8.180 -6.701 1.00 91.38 169 VAL A CA 1
ATOM 1395 C C . VAL A 1 169 ? 5.835 -7.105 -7.782 1.00 91.38 169 VAL A C 1
ATOM 1397 O O . VAL A 1 169 ? 5.635 -5.930 -7.454 1.00 91.38 169 VAL A O 1
ATOM 1400 N N . LEU A 1 170 ? 6.039 -7.487 -9.045 1.00 93.50 170 LEU A N 1
ATOM 1401 C CA . LEU A 1 170 ? 5.924 -6.585 -10.192 1.00 93.50 170 LEU A CA 1
ATOM 1402 C C . LEU A 1 170 ? 4.460 -6.146 -10.321 1.00 93.50 170 LEU A C 1
ATOM 1404 O O . LEU A 1 170 ? 3.591 -6.940 -10.650 1.00 93.50 170 LEU A O 1
ATOM 1408 N N . LYS A 1 171 ? 4.170 -4.893 -9.970 1.00 90.94 171 LYS A N 1
ATOM 1409 C CA . LYS A 1 171 ? 2.805 -4.366 -9.855 1.00 90.94 171 LYS A CA 1
ATOM 1410 C C . LYS A 1 171 ? 2.266 -3.888 -11.194 1.00 90.94 171 LYS A C 1
ATOM 1412 O O . LYS A 1 171 ? 1.104 -4.128 -11.485 1.00 90.94 171 LYS A O 1
ATOM 1417 N N . LYS A 1 172 ? 3.079 -3.127 -11.926 1.00 93.44 172 LYS A N 1
ATOM 1418 C CA . LYS A 1 172 ? 2.667 -2.516 -13.186 1.00 93.44 172 LYS A CA 1
ATOM 1419 C C . LYS A 1 172 ? 3.858 -2.290 -14.104 1.00 93.44 172 LYS A C 1
ATOM 1421 O O . LYS A 1 172 ? 4.866 -1.755 -13.635 1.00 93.44 172 LYS A O 1
ATOM 1426 N N . ILE A 1 173 ? 3.718 -2.642 -15.371 1.00 96.06 173 ILE A N 1
ATOM 1427 C CA . ILE A 1 173 ? 4.604 -2.272 -16.470 1.00 96.06 173 ILE A CA 1
ATOM 1428 C C . ILE A 1 173 ? 4.048 -0.977 -17.079 1.00 96.06 173 ILE A C 1
ATOM 1430 O O . ILE A 1 173 ? 2.847 -0.822 -17.283 1.00 96.06 173 ILE A O 1
ATOM 1434 N N . LEU A 1 174 ? 4.910 0.025 -17.244 1.00 95.25 174 LEU A N 1
ATOM 1435 C CA . LEU A 1 174 ? 4.541 1.340 -17.787 1.00 95.25 174 LEU A CA 1
ATOM 1436 C C . LEU A 1 174 ? 5.073 1.548 -19.205 1.00 95.25 174 LEU A C 1
ATOM 1438 O O . LEU A 1 174 ? 4.604 2.445 -19.899 1.00 95.25 174 LEU A O 1
ATOM 1442 N N . VAL A 1 175 ? 6.056 0.741 -19.604 1.00 94.88 175 VAL A N 1
ATOM 1443 C CA . VAL A 1 175 ? 6.643 0.732 -20.939 1.00 94.88 175 VAL A CA 1
ATOM 1444 C C . VAL A 1 175 ? 6.747 -0.721 -21.386 1.00 94.88 175 VAL A C 1
ATOM 1446 O O . VAL A 1 175 ? 7.423 -1.530 -20.746 1.00 94.88 175 VAL A O 1
ATOM 1449 N N . GLU A 1 176 ? 6.046 -1.032 -22.467 1.00 94.12 176 GLU A N 1
ATOM 1450 C CA . GLU A 1 176 ? 5.998 -2.365 -23.062 1.00 94.12 176 GLU A CA 1
ATOM 1451 C C . GLU A 1 176 ? 7.280 -2.695 -23.841 1.00 94.12 176 GLU A C 1
ATOM 1453 O O . GLU A 1 176 ? 8.143 -1.841 -24.068 1.00 94.12 176 GLU A O 1
ATOM 1458 N N . GLU A 1 177 ? 7.402 -3.956 -24.256 1.00 92.56 177 GLU A N 1
ATOM 1459 C CA . GLU A 1 177 ? 8.442 -4.381 -25.198 1.00 92.56 177 GLU A CA 1
ATOM 1460 C C . GLU A 1 177 ? 8.376 -3.565 -26.495 1.00 92.56 177 GLU A C 1
ATOM 1462 O O . GLU A 1 177 ? 7.316 -3.097 -26.912 1.00 92.56 177 GLU A O 1
ATOM 1467 N N . SER A 1 178 ? 9.526 -3.390 -27.141 1.00 88.75 178 SER A N 1
ATOM 1468 C CA . SER A 1 178 ? 9.723 -2.488 -28.282 1.00 88.75 178 SER A CA 1
ATOM 1469 C C . SER A 1 178 ? 9.486 -1.003 -27.971 1.00 88.75 178 SER A C 1
ATOM 1471 O O . SER A 1 178 ? 9.549 -0.180 -28.883 1.00 88.75 178 SER A O 1
ATOM 1473 N N . GLY A 1 179 ? 9.262 -0.628 -26.707 1.00 84.56 179 GLY A N 1
ATOM 1474 C CA . GLY A 1 179 ? 9.119 0.759 -26.280 1.00 84.56 179 GLY A CA 1
ATOM 1475 C C . GLY A 1 179 ? 10.456 1.495 -26.187 1.00 84.56 179 GLY A C 1
ATOM 1476 O O . GLY A 1 179 ? 11.361 1.090 -25.451 1.00 84.56 179 GLY A O 1
ATOM 1477 N N . ASP A 1 180 ? 10.546 2.621 -26.888 1.00 88.56 180 ASP A N 1
ATOM 1478 C CA . ASP A 1 180 ? 11.666 3.554 -26.829 1.00 88.56 180 ASP A CA 1
ATOM 1479 C C . ASP A 1 180 ? 11.579 4.463 -25.599 1.00 88.56 180 ASP A C 1
ATOM 1481 O O . ASP A 1 180 ? 10.538 5.057 -25.310 1.00 88.56 180 ASP A O 1
ATOM 1485 N N . THR A 1 181 ? 12.681 4.592 -24.854 1.00 90.00 181 THR A N 1
ATOM 1486 C CA . THR A 1 181 ? 12.698 5.359 -23.603 1.00 90.00 181 THR A CA 1
ATOM 1487 C C . THR A 1 181 ? 13.990 6.133 -23.377 1.00 90.00 181 THR A C 1
ATOM 1489 O O . THR A 1 181 ? 15.091 5.730 -23.759 1.00 90.00 181 THR A O 1
ATOM 1492 N N . LEU A 1 182 ? 13.844 7.270 -22.699 1.00 91.75 182 LEU A N 1
ATOM 1493 C CA . LEU A 1 182 ? 14.953 8.107 -22.257 1.00 91.75 182 LEU A CA 1
ATOM 1494 C C . LEU A 1 182 ? 15.473 7.661 -20.888 1.00 91.75 182 LEU A C 1
ATOM 1496 O O . LEU A 1 182 ? 14.752 7.056 -20.086 1.00 91.75 182 LEU A O 1
ATOM 1500 N N . ALA A 1 183 ? 16.710 8.044 -20.579 1.00 90.25 183 ALA A N 1
ATOM 1501 C CA . ALA A 1 183 ? 17.264 7.905 -19.239 1.00 90.25 183 ALA A CA 1
ATOM 1502 C C . ALA A 1 183 ? 16.326 8.511 -18.178 1.00 90.25 183 ALA A C 1
ATOM 1504 O O . ALA A 1 183 ? 15.702 9.550 -18.391 1.00 90.25 183 ALA A O 1
ATOM 1505 N N . ASN A 1 184 ? 16.261 7.880 -17.005 1.00 91.31 184 ASN A N 1
ATOM 1506 C CA . ASN A 1 184 ? 15.393 8.261 -15.885 1.00 91.31 184 ASN A CA 1
ATOM 1507 C C . ASN A 1 184 ? 13.876 8.073 -16.106 1.00 91.31 184 ASN A C 1
ATOM 1509 O O . ASN A 1 184 ? 13.094 8.386 -15.203 1.00 91.31 184 ASN A O 1
ATOM 1513 N N . THR A 1 185 ? 13.447 7.511 -17.240 1.00 93.81 185 THR A N 1
ATOM 1514 C CA . THR A 1 185 ? 12.042 7.123 -17.455 1.00 93.81 185 THR A CA 1
ATOM 1515 C C . THR A 1 185 ? 11.638 6.021 -16.475 1.00 93.81 185 THR A C 1
ATOM 1517 O O . THR A 1 185 ? 12.401 5.089 -16.222 1.00 93.81 185 THR A O 1
ATOM 1520 N N . VAL A 1 186 ? 10.437 6.108 -15.897 1.00 94.94 186 VAL A N 1
ATOM 1521 C CA . VAL A 1 186 ? 9.906 5.046 -15.030 1.00 94.94 186 VAL A CA 1
ATOM 1522 C C . VAL A 1 186 ? 9.360 3.922 -15.904 1.00 94.94 186 VAL A C 1
ATOM 1524 O O . VAL A 1 186 ? 8.393 4.128 -16.626 1.00 94.94 186 VAL A O 1
ATOM 1527 N N . LEU A 1 187 ? 9.957 2.738 -15.803 1.00 95.56 187 LEU A N 1
ATOM 1528 C CA . LEU A 1 187 ? 9.621 1.581 -16.636 1.00 95.56 187 LEU A CA 1
ATOM 1529 C C . LEU A 1 187 ? 8.536 0.706 -16.005 1.00 95.56 187 LEU A C 1
ATOM 1531 O O . LEU A 1 187 ? 7.684 0.164 -16.699 1.00 95.56 187 LEU A O 1
ATOM 1535 N N . ALA A 1 188 ? 8.568 0.561 -14.679 1.00 96.06 188 ALA A N 1
ATOM 1536 C CA . ALA A 1 188 ? 7.629 -0.277 -13.941 1.00 96.06 188 ALA A CA 1
ATOM 1537 C C . ALA A 1 188 ? 7.549 0.097 -12.455 1.00 96.06 188 ALA A C 1
ATOM 1539 O O . ALA A 1 188 ? 8.346 0.887 -11.935 1.00 96.06 188 ALA A O 1
ATOM 1540 N N . LEU A 1 189 ? 6.593 -0.508 -11.751 1.00 95.19 189 LEU A N 1
ATOM 1541 C CA . LEU A 1 189 ? 6.393 -0.395 -10.308 1.00 95.19 189 LEU A CA 1
ATOM 1542 C C . LEU A 1 189 ? 6.507 -1.771 -9.643 1.00 95.19 189 LEU A C 1
ATOM 1544 O O . LEU A 1 189 ? 5.882 -2.727 -10.086 1.00 95.19 189 LEU A O 1
ATOM 1548 N N . ILE A 1 190 ? 7.247 -1.860 -8.538 1.00 94.06 190 ILE A N 1
ATOM 1549 C CA . ILE A 1 190 ? 7.356 -3.051 -7.684 1.00 94.06 190 ILE A CA 1
ATOM 1550 C C . ILE A 1 190 ? 6.782 -2.730 -6.303 1.00 94.06 190 ILE A C 1
ATOM 1552 O O . ILE A 1 190 ? 7.155 -1.728 -5.695 1.00 94.06 190 ILE A O 1
ATOM 1556 N N . SER A 1 191 ? 5.922 -3.595 -5.771 1.00 92.12 191 SER A N 1
ATOM 1557 C CA . SER A 1 191 ? 5.456 -3.501 -4.383 1.00 92.12 191 SER A CA 1
ATOM 1558 C C . SER A 1 191 ? 6.311 -4.373 -3.470 1.00 92.12 191 SER A C 1
ATOM 1560 O O . SER A 1 191 ? 6.457 -5.564 -3.729 1.00 92.12 191 SER A O 1
ATOM 1562 N N . LYS A 1 192 ? 6.856 -3.810 -2.386 1.00 89.56 192 LYS A N 1
ATOM 1563 C CA . LYS A 1 192 ? 7.582 -4.574 -1.351 1.00 89.56 192 LYS A CA 1
ATOM 1564 C C . LYS A 1 192 ? 6.650 -5.200 -0.314 1.00 89.56 192 LYS A C 1
ATOM 1566 O O . LYS A 1 192 ? 7.110 -5.908 0.582 1.00 89.56 192 LYS A O 1
ATOM 1571 N N . VAL A 1 193 ? 5.359 -4.883 -0.376 1.00 84.75 193 VAL A N 1
ATOM 1572 C CA . VAL A 1 193 ? 4.381 -5.391 0.581 1.00 84.75 193 VAL A CA 1
ATOM 1573 C C . VAL A 1 193 ? 4.187 -6.894 0.342 1.00 84.75 193 VAL A C 1
ATOM 1575 O O . VAL A 1 193 ? 3.891 -7.292 -0.787 1.00 84.75 193 VAL A O 1
ATOM 1578 N N . PRO A 1 194 ? 4.364 -7.742 1.374 1.00 83.69 194 PRO A N 1
ATOM 1579 C CA . PRO A 1 194 ? 4.156 -9.181 1.246 1.00 83.69 194 PRO A CA 1
ATOM 1580 C C . PRO A 1 194 ? 2.676 -9.510 1.000 1.00 83.69 194 PRO A C 1
ATOM 1582 O O . PRO A 1 194 ? 1.799 -8.694 1.272 1.00 83.69 194 PRO A O 1
ATOM 1585 N N . GLU A 1 195 ? 2.381 -10.749 0.590 1.00 85.56 195 GLU A N 1
ATOM 1586 C CA . GLU A 1 195 ? 1.004 -11.235 0.359 1.00 85.56 195 GLU A CA 1
ATOM 1587 C C . GLU A 1 195 ? 0.066 -11.070 1.565 1.00 85.56 195 GLU A C 1
ATOM 1589 O O . GLU A 1 195 ? -1.153 -10.970 1.425 1.00 85.56 195 GLU A O 1
ATOM 1594 N N . LYS A 1 196 ? 0.626 -11.011 2.776 1.00 90.12 196 LYS A N 1
ATOM 1595 C CA . LYS A 1 196 ? -0.101 -10.614 3.980 1.00 90.12 196 LYS A CA 1
ATOM 1596 C C . LYS A 1 196 ? 0.826 -9.966 4.996 1.00 90.12 196 LYS A C 1
ATOM 1598 O O . LYS A 1 196 ? 1.943 -10.435 5.217 1.00 90.12 196 LYS A O 1
ATOM 1603 N N . ILE A 1 197 ? 0.327 -8.949 5.689 1.00 93.81 197 ILE A N 1
ATOM 1604 C CA . ILE A 1 197 ? 0.980 -8.373 6.865 1.00 93.81 197 ILE A CA 1
ATOM 1605 C C . ILE A 1 197 ? 0.368 -8.990 8.120 1.00 93.81 197 ILE A C 1
ATOM 1607 O O . ILE A 1 197 ? -0.851 -9.073 8.259 1.00 93.81 197 ILE A O 1
ATOM 1611 N N . ARG A 1 198 ? 1.221 -9.433 9.047 1.00 95.88 198 ARG A N 1
ATOM 1612 C CA . ARG A 1 198 ? 0.812 -9.882 10.381 1.00 95.88 198 ARG A CA 1
ATOM 1613 C C . ARG A 1 198 ? 1.170 -8.815 11.403 1.00 95.88 198 ARG A C 1
ATOM 1615 O O . ARG A 1 198 ? 2.333 -8.434 11.480 1.00 95.88 198 ARG A O 1
ATOM 1622 N N . ILE A 1 199 ? 0.197 -8.414 12.212 1.00 96.69 199 ILE A N 1
ATOM 1623 C CA . ILE A 1 199 ? 0.410 -7.583 13.399 1.00 96.69 199 ILE A CA 1
ATOM 1624 C C . ILE A 1 199 ? 0.220 -8.470 14.624 1.00 96.69 199 ILE A C 1
ATOM 1626 O O . ILE A 1 199 ? -0.837 -9.083 14.789 1.00 96.69 199 ILE A O 1
ATOM 1630 N N . LEU A 1 200 ? 1.247 -8.584 15.461 1.00 95.38 200 LEU A N 1
ATOM 1631 C CA . LEU A 1 200 ? 1.192 -9.308 16.726 1.00 95.38 200 LEU A CA 1
ATOM 1632 C C . LEU A 1 200 ? 0.808 -8.357 17.846 1.00 95.38 200 LEU A C 1
ATOM 1634 O O . LEU A 1 200 ? 1.081 -7.163 17.780 1.00 95.38 200 LEU A O 1
ATOM 1638 N N . LYS A 1 201 ? 0.267 -8.916 18.935 1.00 92.75 201 LYS A N 1
ATOM 1639 C CA . LYS A 1 201 ? -0.016 -8.154 20.146 1.00 92.75 201 LYS A CA 1
ATOM 1640 C C . LYS A 1 201 ? 1.265 -7.457 20.543 1.00 92.75 201 LYS A C 1
ATOM 1642 O O . LYS A 1 201 ? 1.286 -6.255 20.436 1.00 92.75 201 LYS A O 1
ATOM 1647 N N . ARG A 1 202 ? 2.349 -8.176 20.854 1.00 92.31 202 ARG A N 1
ATOM 1648 C CA . ARG A 1 202 ? 3.642 -7.628 21.326 1.00 92.31 202 ARG A CA 1
ATOM 1649 C C . ARG A 1 202 ? 4.279 -6.502 20.492 1.00 92.31 202 ARG A C 1
ATOM 1651 O O . ARG A 1 202 ? 5.176 -5.851 21.014 1.00 92.31 202 ARG A O 1
ATOM 1658 N N . ASP A 1 203 ? 3.843 -6.266 19.260 1.00 93.69 203 ASP A N 1
ATOM 1659 C CA . ASP A 1 203 ? 4.396 -5.207 18.423 1.00 93.69 203 ASP A CA 1
ATOM 1660 C C . ASP A 1 203 ? 4.098 -3.828 19.042 1.00 93.69 203 ASP A C 1
ATOM 1662 O O . ASP A 1 203 ? 3.081 -3.634 19.722 1.00 93.69 203 ASP A O 1
ATOM 1666 N N . ARG A 1 204 ? 5.016 -2.875 18.840 1.00 86.38 204 ARG A N 1
ATOM 1667 C CA . ARG A 1 204 ? 4.864 -1.494 19.330 1.00 86.38 204 ARG A CA 1
ATOM 1668 C C . ARG A 1 204 ? 3.951 -0.645 18.438 1.00 86.38 204 ARG A C 1
ATOM 1670 O O . ARG A 1 204 ? 3.379 0.320 18.928 1.00 86.38 204 ARG A O 1
ATOM 1677 N N . GLY A 1 205 ? 3.767 -1.049 17.179 1.00 84.94 205 GLY A N 1
ATOM 1678 C CA . GLY A 1 205 ? 3.205 -0.190 16.138 1.00 84.94 205 GLY A CA 1
ATOM 1679 C C . GLY A 1 205 ? 4.197 0.895 15.711 1.00 84.94 205 GLY A C 1
ATOM 1680 O O . GLY A 1 205 ? 5.174 1.153 16.413 1.00 84.94 205 GLY A O 1
ATOM 1681 N N . ASP A 1 206 ? 3.974 1.489 14.546 1.00 87.56 206 ASP A N 1
ATOM 1682 C CA . ASP A 1 206 ? 4.796 2.581 13.996 1.00 87.56 206 ASP A CA 1
ATOM 1683 C C . ASP A 1 206 ? 3.982 3.858 13.720 1.00 87.56 206 ASP A C 1
ATOM 1685 O O . ASP A 1 206 ? 4.535 4.846 13.252 1.00 87.56 206 ASP A O 1
ATOM 1689 N N . PHE A 1 207 ? 2.697 3.864 14.091 1.00 88.31 207 PHE A N 1
ATOM 1690 C CA . PHE A 1 207 ? 1.793 4.998 13.929 1.00 88.31 207 PHE A CA 1
ATOM 1691 C C . PHE A 1 207 ? 1.281 5.505 15.287 1.00 88.31 207 PHE A C 1
ATOM 1693 O O . PHE A 1 207 ? 0.620 4.766 16.028 1.00 88.31 207 PHE A O 1
ATOM 1700 N N . ASP A 1 208 ? 1.570 6.769 15.612 1.00 87.06 208 ASP A N 1
ATOM 1701 C CA . ASP A 1 208 ? 1.123 7.430 16.844 1.00 87.06 208 ASP A CA 1
ATOM 1702 C C . ASP A 1 208 ? -0.110 8.298 16.577 1.00 87.06 208 ASP A C 1
ATOM 1704 O O . ASP A 1 208 ? -0.028 9.374 15.988 1.00 87.06 208 ASP A O 1
ATOM 1708 N N . LEU A 1 209 ? -1.264 7.867 17.093 1.00 87.31 209 LEU A N 1
ATOM 1709 C CA . LEU A 1 209 ? -2.512 8.616 16.954 1.00 87.31 209 LEU A CA 1
ATOM 1710 C C . LEU A 1 209 ? -2.406 10.045 17.500 1.00 87.31 209 LEU A C 1
ATOM 1712 O O . LEU A 1 209 ? -3.025 10.945 16.944 1.00 87.31 209 LEU A O 1
ATOM 1716 N N . LYS A 1 210 ? -1.645 10.299 18.569 1.00 82.50 210 LYS A N 1
ATOM 1717 C CA . LYS A 1 210 ? -1.584 11.647 19.159 1.00 82.50 210 LYS A CA 1
ATOM 1718 C C . LYS A 1 210 ? -0.920 12.643 18.220 1.00 82.50 210 LYS A C 1
ATOM 1720 O O . LYS A 1 210 ? -1.366 13.787 18.134 1.00 82.50 210 LYS A O 1
ATOM 1725 N N . LYS A 1 211 ? 0.108 12.195 17.505 1.00 76.44 211 LYS A N 1
ATOM 1726 C CA . LYS A 1 211 ? 0.898 13.027 16.598 1.00 76.44 211 LYS A CA 1
ATOM 1727 C C . LYS A 1 211 ? 0.322 13.054 15.183 1.00 76.44 211 LYS A C 1
ATOM 1729 O O . LYS A 1 211 ? 0.298 14.119 14.586 1.00 76.44 211 LYS A O 1
ATOM 1734 N N . GLY A 1 212 ? -0.251 11.949 14.708 1.00 66.06 212 GLY A N 1
ATOM 1735 C CA . GLY A 1 212 ? -0.353 11.717 13.264 1.00 66.06 212 GLY A CA 1
ATOM 1736 C C . GLY A 1 212 ? 0.976 11.176 12.734 1.00 66.06 212 GLY A C 1
ATOM 1737 O O . GLY A 1 212 ? 1.897 10.952 13.526 1.00 66.06 212 GLY A O 1
ATOM 1738 N N . SER A 1 213 ? 1.062 10.917 11.427 1.00 60.62 213 SER A N 1
ATOM 1739 C CA . SER A 1 213 ? 2.340 10.552 10.794 1.00 60.62 213 SER A CA 1
ATOM 1740 C C . SER A 1 213 ? 3.264 11.759 10.679 1.00 60.62 213 SER A C 1
ATOM 1742 O O . SER A 1 213 ? 2.733 12.812 10.254 1.00 60.62 213 SER A O 1
#

pLDDT: mean 88.53, std 12.12, range [36.75, 97.94]

Foldseek 3Di:
DDDPDDPVNVVVQVVQQVVQLVVVCVVLVVLQKNKDADDDPDPPPQLAARMWIDDDLAIEGEHEDEEAWKDKDFVVNQVSQVCCCVVPPPDDQVRYWYKYWYHHPPDIAIATDHPCQAWPFDFAAADPDKKFFAFAPDDQFDWFAFFQFGTWIADPNDIDTDGDNHTAGFHDAPADHRGIDHGGHGGTIGHNDPRMDMDTPPDPHDADSNVGD